Protein AF-A0A4Y2IK22-F1 (afdb_monomer)

Mean predicted aligned error: 19.31 Å

pLDDT: mean 73.97, std 19.22, range [40.56, 98.5]

Organism: Araneus ventricosus (NCBI:txid182803)

Solvent-accessible surface area (backbone atoms only — not comparable to full-atom values): 13513 Å² total; per-residue (Å²): 135,84,82,78,78,78,77,74,85,82,67,69,94,84,70,52,60,63,56,56,41,48,54,50,46,54,51,47,52,51,43,56,54,42,52,56,49,44,54,50,37,53,52,53,45,72,76,39,59,82,88,38,73,64,26,55,50,37,49,53,50,40,50,54,46,51,53,52,40,53,51,49,50,53,52,48,60,73,68,53,75,70,78,53,89,87,69,78,88,62,82,81,78,72,76,80,60,85,78,74,62,94,74,86,74,94,69,92,72,86,75,86,71,75,94,73,96,69,93,74,79,86,84,79,79,88,72,89,70,89,70,86,72,78,83,72,70,76,84,66,80,72,67,70,77,71,79,74,91,82,67,79,81,83,77,80,72,68,87,66,78,76,74,69,77,78,76,77,77,80,77,80,72,80,73,82,78,80,79,74,80,80,80,78,78,83,75,83,79,83,80,83,130

Foldseek 3Di:
DDPPPPPDPPDDPDQDLVNLVVLQLVLQVLLVVLVVVLVVLVVQLVVDDCPDPVNVVSVVVSVVSVVVNVVSVVVSVVSPDRPDPPDPSGDDDDPPPPVPDDDDDDDDDPPPDDDDDDDDDDDDPPDDPPPPPPPDDPVPVPPDPDPPPDDDPPPPPPPCPPPPDPPPPPPPPDDPPPPDPPPPDPDDDDDDD

Structure (mmCIF, N/CA/C/O backbone):
data_AF-A0A4Y2IK22-F1
#
_entry.id   AF-A0A4Y2IK22-F1
#
loop_
_atom_site.group_PDB
_atom_site.id
_atom_site.type_symbol
_atom_site.label_atom_id
_atom_site.label_alt_id
_atom_site.label_comp_id
_atom_site.label_asym_id
_atom_site.label_entity_id
_atom_site.label_seq_id
_atom_site.pdbx_PDB_ins_code
_atom_site.Cartn_x
_atom_site.Cartn_y
_atom_site.Cartn_z
_atom_site.occupancy
_atom_site.B_iso_or_equiv
_atom_site.auth_seq_id
_atom_site.auth_comp_id
_atom_site.auth_asym_id
_atom_site.auth_atom_id
_atom_site.pdbx_PDB_model_num
ATOM 1 N N . MET A 1 1 ? 9.822 -6.364 -46.275 1.00 50.00 1 MET A N 1
ATOM 2 C CA . MET A 1 1 ? 10.678 -5.845 -45.192 1.00 50.00 1 MET A CA 1
ATOM 3 C C . MET A 1 1 ? 9.728 -5.184 -44.220 1.00 50.00 1 MET A C 1
ATOM 5 O O . MET A 1 1 ? 9.127 -4.188 -44.589 1.00 50.00 1 MET A O 1
ATOM 9 N N . GLU A 1 2 ? 9.454 -5.821 -43.086 1.00 56.78 2 GLU A N 1
ATOM 10 C CA . GLU A 1 2 ? 8.557 -5.249 -42.080 1.00 56.78 2 GLU A CA 1
ATOM 11 C C . GLU A 1 2 ? 9.357 -4.259 -41.235 1.00 56.78 2 GLU A C 1
ATOM 13 O O . GLU A 1 2 ? 10.284 -4.638 -40.518 1.00 56.78 2 GLU A O 1
ATOM 18 N N . GLU A 1 3 ? 9.040 -2.976 -41.377 1.00 58.78 3 GLU A N 1
ATOM 19 C CA . GLU A 1 3 ? 9.565 -1.920 -40.520 1.00 58.78 3 GLU A CA 1
ATOM 20 C C . GLU A 1 3 ? 8.926 -2.062 -39.136 1.00 58.78 3 GLU A C 1
ATOM 22 O O . GLU A 1 3 ? 7.808 -1.610 -38.881 1.00 58.78 3 GLU A O 1
ATOM 27 N N . GLY A 1 4 ? 9.637 -2.750 -38.241 1.00 60.09 4 GLY A N 1
ATOM 28 C CA . GLY A 1 4 ? 9.277 -2.854 -36.834 1.00 60.09 4 GLY A CA 1
ATOM 29 C C . GLY A 1 4 ? 9.244 -1.466 -36.205 1.00 60.09 4 GLY A C 1
ATOM 30 O O . GLY A 1 4 ? 10.283 -0.863 -35.936 1.00 60.09 4 GLY A O 1
ATOM 31 N N . THR A 1 5 ? 8.040 -0.951 -35.976 1.00 57.81 5 THR A N 1
ATOM 32 C CA . THR A 1 5 ? 7.804 0.328 -35.309 1.00 57.81 5 THR A CA 1
ATOM 33 C C . THR A 1 5 ? 8.266 0.201 -33.860 1.00 57.81 5 THR A C 1
ATOM 35 O O . THR A 1 5 ? 7.587 -0.381 -33.013 1.00 57.81 5 THR A O 1
ATOM 38 N N . VAL A 1 6 ? 9.454 0.728 -33.564 1.00 58.38 6 VAL A N 1
ATOM 39 C CA . VAL A 1 6 ? 9.959 0.839 -32.194 1.00 58.38 6 VAL A CA 1
ATOM 40 C C . VAL A 1 6 ? 9.060 1.838 -31.468 1.00 58.38 6 VAL A C 1
ATOM 42 O O . VAL A 1 6 ? 9.186 3.048 -31.649 1.00 58.38 6 VAL A O 1
ATOM 45 N N . LYS A 1 7 ? 8.110 1.335 -30.669 1.00 65.06 7 LYS A N 1
ATOM 46 C CA . LYS A 1 7 ? 7.327 2.158 -29.739 1.00 65.06 7 LYS A CA 1
ATOM 47 C C . LYS A 1 7 ? 8.303 2.846 -28.785 1.00 65.06 7 LYS A C 1
ATOM 49 O O . LYS A 1 7 ? 8.830 2.221 -27.868 1.00 65.06 7 LYS A O 1
ATOM 54 N N . GLY A 1 8 ? 8.558 4.130 -29.031 1.00 54.56 8 GLY A N 1
ATOM 55 C CA . GLY A 1 8 ? 9.298 4.988 -28.116 1.00 54.56 8 GLY A CA 1
ATOM 56 C C . GLY A 1 8 ? 8.628 4.957 -26.746 1.00 54.56 8 GLY A C 1
ATOM 57 O O . GLY A 1 8 ? 7.410 5.082 -26.641 1.00 54.56 8 GLY A O 1
ATOM 58 N N . THR A 1 9 ? 9.417 4.763 -25.697 1.00 58.50 9 THR A N 1
ATOM 59 C CA . THR A 1 9 ? 8.960 4.440 -24.338 1.00 58.50 9 THR A CA 1
ATOM 60 C C . THR A 1 9 ? 8.245 5.587 -23.608 1.00 58.50 9 THR A C 1
ATOM 62 O O . THR A 1 9 ? 7.976 5.474 -22.421 1.00 58.50 9 THR A O 1
ATOM 65 N N . GLY A 1 10 ? 7.907 6.692 -24.283 1.00 60.25 10 GLY A N 1
ATOM 66 C CA . GLY A 1 10 ? 7.131 7.803 -23.715 1.00 60.25 10 GLY A CA 1
ATOM 67 C C . GLY A 1 10 ? 7.827 8.591 -22.597 1.00 60.25 10 GLY A C 1
ATOM 68 O O . GLY A 1 10 ? 7.237 9.530 -22.068 1.00 60.25 10 GLY A O 1
ATOM 69 N N . TYR A 1 11 ? 9.066 8.249 -22.234 1.00 60.94 11 TYR A N 1
ATOM 70 C CA . TYR A 1 11 ? 9.786 8.931 -21.164 1.00 60.94 11 TYR A CA 1
ATOM 71 C C . TYR A 1 11 ? 10.472 10.207 -21.668 1.00 60.94 11 TYR A C 1
ATOM 73 O O . TYR A 1 11 ? 11.033 10.214 -22.769 1.00 60.94 11 TYR A O 1
ATOM 81 N N . PRO A 1 12 ? 10.462 11.289 -20.867 1.00 63.66 12 PRO A N 1
ATOM 82 C CA . PRO A 1 12 ? 11.182 12.504 -21.203 1.00 63.66 12 PRO A CA 1
ATOM 83 C C . PRO A 1 12 ? 12.688 12.208 -21.311 1.00 63.66 12 PRO A C 1
ATOM 85 O O . PRO A 1 12 ? 13.230 11.451 -20.497 1.00 63.66 12 PRO A O 1
ATOM 88 N N . PRO A 1 13 ? 13.386 12.797 -22.293 1.00 60.94 13 PRO A N 1
ATOM 89 C CA . PRO A 1 13 ? 14.821 12.609 -22.449 1.00 60.94 13 PRO A CA 1
ATOM 90 C C . PRO A 1 13 ? 15.550 13.131 -21.201 1.00 60.94 13 PRO A C 1
ATOM 92 O O . PRO A 1 13 ? 15.486 14.319 -20.897 1.00 60.94 13 PRO A O 1
ATOM 95 N N . GLY A 1 14 ? 16.228 12.238 -20.471 1.00 70.56 14 GLY A N 1
ATOM 96 C CA . GLY A 1 14 ? 17.126 12.603 -19.367 1.00 70.56 14 GLY A CA 1
ATOM 97 C C . GLY A 1 14 ? 16.920 11.869 -18.040 1.00 70.56 14 GLY A C 1
ATOM 98 O O . GLY A 1 14 ? 17.804 11.944 -17.193 1.00 70.56 14 GLY A O 1
ATOM 99 N N . ILE A 1 15 ? 15.818 11.138 -17.844 1.00 78.56 15 ILE A N 1
ATOM 100 C CA . ILE A 1 15 ? 15.633 10.321 -16.631 1.00 78.56 15 ILE A CA 1
ATOM 101 C C . ILE A 1 15 ? 16.189 8.923 -16.896 1.00 78.56 15 ILE A C 1
ATOM 103 O O . ILE A 1 15 ? 15.771 8.260 -17.849 1.00 78.56 15 ILE A O 1
ATOM 107 N N . SER A 1 16 ? 17.135 8.462 -16.073 1.00 89.25 16 SER A N 1
ATOM 108 C CA . SER A 1 16 ? 17.668 7.113 -16.241 1.00 89.25 16 SER A CA 1
ATOM 109 C C . SER A 1 16 ? 16.612 6.074 -15.850 1.00 89.25 16 SER A C 1
ATOM 111 O O . SER A 1 16 ? 15.809 6.272 -14.936 1.00 89.25 16 SER A O 1
ATOM 113 N N . THR A 1 17 ? 16.616 4.922 -16.518 1.00 90.00 17 THR A N 1
ATOM 114 C CA . THR A 1 17 ? 15.747 3.789 -16.149 1.00 90.00 17 THR A CA 1
ATOM 115 C C . THR A 1 17 ? 15.970 3.341 -14.701 1.00 90.00 17 THR A C 1
ATOM 117 O O . THR A 1 17 ? 15.051 2.836 -14.054 1.00 90.00 17 THR A O 1
ATOM 120 N N . LEU A 1 18 ? 17.176 3.571 -14.174 1.00 92.19 18 LEU A N 1
ATOM 121 C CA . LEU A 1 18 ? 17.533 3.312 -12.788 1.00 92.19 18 LEU A CA 1
ATOM 122 C C . LEU A 1 18 ? 16.830 4.275 -11.821 1.00 92.19 18 LEU A C 1
ATOM 124 O O . LEU A 1 18 ? 16.352 3.828 -10.781 1.00 92.19 18 LEU A O 1
ATOM 128 N N . ASP A 1 19 ? 16.709 5.556 -12.172 1.00 93.81 19 ASP A N 1
ATOM 129 C CA . ASP A 1 19 ? 15.995 6.545 -11.352 1.00 93.81 19 ASP A CA 1
ATOM 130 C C . ASP A 1 19 ? 14.510 6.205 -11.254 1.00 93.81 19 ASP A C 1
ATOM 132 O O . ASP A 1 19 ? 13.938 6.230 -10.167 1.00 93.81 19 ASP A O 1
ATOM 136 N N . ILE A 1 20 ? 13.896 5.792 -12.368 1.00 92.44 20 ILE A N 1
ATOM 137 C CA . ILE A 1 20 ? 12.504 5.321 -12.375 1.00 92.44 20 ILE A CA 1
ATOM 138 C C . ILE A 1 20 ? 12.356 4.108 -11.449 1.00 92.44 20 ILE A C 1
ATOM 140 O O . ILE A 1 20 ? 11.469 4.088 -10.598 1.00 92.44 20 ILE A O 1
ATOM 144 N N . CYS A 1 21 ? 13.248 3.117 -11.558 1.00 94.88 21 CYS A N 1
ATOM 145 C CA . CYS A 1 21 ? 13.237 1.956 -10.665 1.00 94.88 21 CYS A CA 1
ATOM 146 C C . CYS A 1 21 ? 13.387 2.355 -9.187 1.00 94.88 21 CYS A C 1
ATOM 148 O O . CYS A 1 21 ? 12.676 1.821 -8.333 1.00 94.88 21 CYS A O 1
ATOM 150 N N . ASN A 1 22 ? 14.274 3.298 -8.869 1.00 95.56 22 ASN A N 1
ATOM 151 C CA . ASN A 1 22 ? 14.456 3.779 -7.501 1.00 95.56 22 ASN A CA 1
ATOM 152 C C . ASN A 1 22 ? 13.202 4.496 -6.980 1.00 95.56 22 ASN A C 1
ATOM 154 O O . ASN A 1 22 ? 12.767 4.192 -5.874 1.00 95.56 22 ASN A O 1
ATOM 158 N N . ASN A 1 23 ? 12.564 5.345 -7.788 1.00 95.88 23 ASN A N 1
ATOM 159 C CA . ASN A 1 23 ? 11.326 6.035 -7.410 1.00 95.88 23 ASN A CA 1
ATOM 160 C C . ASN A 1 23 ? 10.175 5.053 -7.138 1.00 95.88 23 ASN A C 1
ATOM 162 O O . ASN A 1 23 ? 9.437 5.204 -6.159 1.00 95.88 23 ASN A O 1
ATOM 166 N N . ILE A 1 24 ? 10.043 4.015 -7.973 1.00 96.00 24 ILE A N 1
ATOM 167 C CA . ILE A 1 24 ? 9.083 2.924 -7.753 1.00 96.00 24 ILE A CA 1
ATOM 168 C C . ILE A 1 24 ? 9.412 2.210 -6.433 1.00 96.00 24 ILE A C 1
ATOM 170 O O . ILE A 1 24 ? 8.517 2.021 -5.613 1.00 96.00 24 ILE A O 1
ATOM 174 N N . ARG A 1 25 ? 10.691 1.887 -6.172 1.00 96.38 25 ARG A N 1
ATOM 175 C CA . ARG A 1 25 ? 11.123 1.241 -4.915 1.00 96.38 25 ARG A CA 1
ATOM 176 C C . ARG A 1 25 ? 10.756 2.077 -3.691 1.00 96.38 25 ARG A C 1
ATOM 178 O O . ARG A 1 25 ? 10.198 1.545 -2.739 1.00 96.38 25 ARG A O 1
ATOM 185 N N . GLU A 1 26 ? 11.077 3.364 -3.706 1.00 97.38 26 GLU A N 1
ATOM 186 C CA . GLU A 1 26 ? 10.801 4.268 -2.586 1.00 97.38 26 GLU A CA 1
ATOM 187 C C . GLU A 1 26 ? 9.297 4.379 -2.327 1.00 97.38 26 GLU A C 1
ATOM 189 O O . GLU A 1 26 ? 8.848 4.296 -1.183 1.00 97.38 26 GLU A O 1
ATOM 194 N N . THR A 1 27 ? 8.500 4.478 -3.391 1.00 97.19 27 THR A N 1
ATOM 195 C CA . THR A 1 27 ? 7.037 4.522 -3.278 1.00 97.19 27 THR A CA 1
ATOM 196 C C . THR A 1 27 ? 6.473 3.203 -2.734 1.00 97.19 27 THR A C 1
ATOM 198 O O . THR A 1 27 ? 5.610 3.225 -1.853 1.00 97.19 27 THR A O 1
ATOM 201 N N . ASP A 1 28 ? 6.993 2.054 -3.177 1.00 96.81 28 ASP A N 1
ATOM 202 C CA . ASP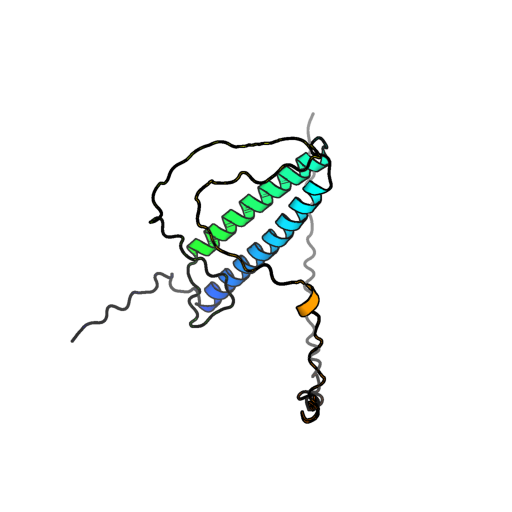 A 1 28 ? 6.635 0.734 -2.640 1.00 96.81 28 ASP A CA 1
ATOM 203 C C . ASP A 1 28 ? 6.953 0.613 -1.143 1.00 96.81 28 ASP A C 1
ATOM 205 O O . ASP A 1 28 ? 6.135 0.125 -0.358 1.00 96.81 28 ASP A O 1
ATOM 209 N N . GLU A 1 29 ? 8.142 1.050 -0.726 1.00 96.88 29 GLU A N 1
ATOM 210 C CA . GLU A 1 29 ? 8.564 1.031 0.677 1.00 96.88 29 GLU A CA 1
ATOM 211 C C . GLU A 1 29 ? 7.668 1.926 1.543 1.00 96.88 29 GLU A C 1
ATOM 213 O O . GLU A 1 29 ? 7.254 1.517 2.636 1.00 96.88 29 GLU A O 1
ATOM 218 N N . LEU A 1 30 ? 7.289 3.105 1.037 1.00 97.75 30 LEU A N 1
ATOM 219 C CA . LEU A 1 30 ? 6.331 3.993 1.697 1.00 97.75 30 LEU A CA 1
ATOM 220 C C . LEU A 1 30 ? 4.960 3.329 1.862 1.00 97.75 30 LEU A C 1
ATOM 222 O O . LEU A 1 30 ? 4.388 3.383 2.955 1.00 97.75 30 LEU A O 1
ATOM 226 N N . ILE A 1 31 ? 4.447 2.664 0.824 1.00 97.38 31 ILE A N 1
ATOM 227 C CA . ILE A 1 31 ? 3.174 1.929 0.882 1.00 97.38 31 ILE A CA 1
ATOM 228 C C . ILE A 1 31 ? 3.236 0.826 1.946 1.00 97.38 31 ILE A C 1
ATOM 230 O O . ILE A 1 31 ? 2.367 0.777 2.820 1.00 97.38 31 ILE A O 1
ATOM 234 N N . ARG A 1 32 ? 4.292 0.000 1.952 1.00 96.88 32 ARG A N 1
ATOM 235 C CA . ARG A 1 32 ? 4.478 -1.057 2.967 1.00 96.88 32 ARG A CA 1
ATOM 236 C C . ARG A 1 32 ? 4.558 -0.480 4.385 1.00 96.88 32 ARG A C 1
ATOM 238 O O . ARG A 1 32 ? 3.986 -1.036 5.327 1.00 96.88 32 ARG A O 1
ATOM 245 N N . GLY A 1 33 ? 5.236 0.656 4.551 1.00 97.56 33 GLY A N 1
ATOM 246 C CA . GLY A 1 33 ? 5.300 1.376 5.823 1.00 97.56 33 GLY A CA 1
ATOM 247 C C . GLY A 1 33 ? 3.930 1.885 6.288 1.00 97.56 33 GLY A C 1
ATOM 248 O O . GLY A 1 33 ? 3.596 1.782 7.475 1.00 97.56 33 GLY A O 1
ATOM 249 N N . LEU A 1 34 ? 3.115 2.400 5.363 1.00 98.19 34 LEU A N 1
ATOM 250 C CA . LEU A 1 34 ? 1.740 2.827 5.630 1.00 98.19 34 LEU A CA 1
ATOM 251 C C . LEU A 1 34 ? 0.843 1.644 6.004 1.00 98.19 34 LEU A C 1
ATOM 253 O O . LEU A 1 34 ? 0.102 1.762 6.978 1.00 98.19 34 LEU A O 1
ATOM 257 N N . ASP A 1 35 ? 0.963 0.497 5.334 1.00 98.00 35 ASP A N 1
ATOM 258 C CA . ASP A 1 35 ? 0.213 -0.723 5.668 1.00 98.00 35 ASP A CA 1
ATOM 259 C C . ASP A 1 35 ? 0.459 -1.168 7.113 1.00 98.00 35 ASP A C 1
ATOM 261 O O . ASP A 1 35 ? -0.483 -1.416 7.875 1.00 98.00 35 ASP A O 1
ATOM 265 N N . LEU A 1 36 ? 1.722 -1.161 7.548 1.00 98.19 36 LEU A N 1
ATOM 266 C CA . LEU A 1 36 ? 2.075 -1.478 8.931 1.00 98.19 36 LEU A CA 1
ATOM 267 C C . LEU A 1 36 ? 1.495 -0.459 9.931 1.00 98.19 36 LEU A C 1
ATOM 269 O O . LEU A 1 36 ? 1.115 -0.813 11.052 1.00 98.19 36 LEU A O 1
ATOM 273 N N . ARG A 1 37 ? 1.442 0.829 9.570 1.00 98.25 37 ARG A N 1
ATOM 274 C CA . ARG A 1 37 ? 0.838 1.877 10.415 1.00 98.25 37 ARG A CA 1
ATOM 275 C C . ARG A 1 37 ? -0.682 1.741 10.484 1.00 98.25 37 ARG A C 1
ATOM 277 O O . ARG A 1 37 ? -1.235 1.879 11.572 1.00 98.25 37 ARG A O 1
ATOM 284 N N . ILE A 1 38 ? -1.333 1.419 9.370 1.00 98.50 38 ILE A N 1
ATOM 285 C CA . ILE A 1 38 ? -2.774 1.148 9.284 1.00 98.50 38 ILE A CA 1
ATOM 286 C C . ILE A 1 38 ? -3.136 -0.053 10.159 1.00 98.50 38 ILE A C 1
ATOM 288 O O . ILE A 1 38 ? -4.063 0.041 10.963 1.00 98.50 38 ILE A O 1
ATOM 292 N N . ALA A 1 39 ? -2.379 -1.150 10.072 1.00 98.25 39 ALA A N 1
ATOM 293 C CA . ALA A 1 39 ? -2.590 -2.330 10.911 1.00 98.25 39 ALA A CA 1
ATOM 294 C C . ALA A 1 39 ? -2.488 -1.993 12.410 1.00 98.25 39 ALA A C 1
ATOM 296 O O . ALA A 1 39 ? -3.354 -2.380 13.196 1.00 98.25 39 ALA A O 1
ATOM 297 N N . ARG A 1 40 ? -1.478 -1.205 12.805 1.00 97.44 40 ARG A N 1
ATOM 298 C CA . ARG A 1 40 ? -1.329 -0.726 14.190 1.00 97.44 40 ARG A CA 1
ATOM 299 C C . ARG A 1 40 ? -2.484 0.173 14.628 1.00 97.44 40 ARG A C 1
ATOM 301 O O . ARG A 1 40 ? -3.021 -0.040 15.708 1.00 97.44 40 ARG A O 1
ATOM 308 N N . ALA A 1 41 ? -2.901 1.123 13.792 1.00 97.38 41 ALA A N 1
ATOM 309 C CA . ALA A 1 41 ? -4.020 2.011 14.099 1.00 97.38 41 ALA A CA 1
ATOM 310 C C . ALA A 1 41 ? -5.333 1.231 14.284 1.00 97.38 41 ALA A C 1
ATOM 312 O O . ALA A 1 41 ? -6.055 1.471 15.250 1.00 97.38 41 ALA A O 1
ATOM 313 N N . ARG A 1 42 ? -5.602 0.240 13.422 1.00 98.06 42 ARG A N 1
ATOM 314 C CA . ARG A 1 42 ? -6.752 -0.670 13.566 1.00 98.06 42 ARG A CA 1
ATOM 315 C C . ARG A 1 42 ? -6.692 -1.471 14.865 1.00 98.06 42 ARG A C 1
ATOM 317 O O . ARG A 1 42 ? -7.707 -1.579 15.545 1.00 98.06 42 ARG A O 1
ATOM 324 N N . LYS A 1 43 ? -5.512 -1.981 15.238 1.00 97.56 43 LYS A N 1
ATOM 325 C CA . LYS A 1 43 ? -5.318 -2.682 16.515 1.00 97.56 43 LYS A CA 1
ATOM 326 C C . LYS A 1 43 ? -5.658 -1.776 17.702 1.00 97.56 43 LYS A C 1
ATOM 328 O O . LYS A 1 43 ? -6.470 -2.160 18.534 1.00 97.56 43 LYS A O 1
ATOM 333 N N . THR A 1 44 ? -5.120 -0.556 17.734 1.00 96.12 44 THR A N 1
ATOM 334 C CA . THR A 1 44 ? -5.418 0.424 18.792 1.00 96.12 44 THR A CA 1
ATOM 335 C C . THR A 1 44 ? -6.905 0.776 18.844 1.00 96.12 44 THR A C 1
ATOM 337 O O . THR A 1 44 ? -7.469 0.875 19.927 1.00 96.12 44 THR A O 1
ATOM 340 N N . MET A 1 45 ? -7.575 0.914 17.697 1.00 97.81 45 MET A N 1
ATOM 341 C CA . MET A 1 45 ? -9.026 1.134 17.664 1.00 97.81 45 MET A CA 1
ATOM 342 C C . MET A 1 45 ? -9.826 -0.042 18.239 1.00 97.81 45 MET A C 1
ATOM 344 O O . MET A 1 45 ? -10.884 0.190 18.813 1.00 97.81 45 MET A O 1
ATOM 348 N N . GLY A 1 46 ? -9.338 -1.279 18.105 1.00 97.38 46 GLY A N 1
ATOM 349 C CA . GLY A 1 46 ? -9.972 -2.464 18.690 1.00 97.38 46 GLY A CA 1
ATOM 350 C C . GLY A 1 46 ? -9.808 -2.579 20.210 1.00 97.38 46 GLY A C 1
ATOM 351 O O . GLY A 1 46 ? -10.624 -3.224 20.862 1.00 97.38 46 GLY A O 1
ATOM 352 N N . GLU A 1 47 ? -8.780 -1.944 20.780 1.00 97.94 47 GLU A N 1
ATOM 353 C CA . GLU A 1 47 ? -8.490 -1.956 22.224 1.00 97.94 47 GLU A CA 1
ATOM 354 C C . GLU A 1 47 ? -9.242 -0.854 22.996 1.00 97.94 47 GLU A C 1
ATOM 356 O O . GLU A 1 47 ? -9.395 -0.939 24.215 1.00 97.94 47 GLU A O 1
ATOM 361 N N . VAL A 1 48 ? -9.729 0.181 22.303 1.00 97.81 48 VAL A N 1
ATOM 362 C CA . VAL A 1 48 ? -10.322 1.382 22.909 1.00 97.81 48 VAL A CA 1
ATOM 363 C C . VAL A 1 48 ? -11.854 1.391 22.748 1.00 97.81 48 VAL A C 1
ATOM 365 O O . VAL A 1 48 ? -12.360 1.036 21.683 1.00 97.81 48 VAL A O 1
ATOM 368 N N . PRO A 1 49 ? -12.635 1.835 23.758 1.00 98.06 49 PRO A N 1
ATOM 369 C CA . PRO A 1 49 ? -14.087 1.954 23.633 1.00 98.06 49 PRO A CA 1
ATOM 370 C C . PRO A 1 49 ? -14.508 2.907 22.494 1.00 98.06 49 PRO A C 1
ATOM 372 O O . PRO A 1 49 ? -14.004 4.028 22.441 1.00 98.06 49 PRO A O 1
ATOM 375 N N . PRO A 1 50 ? -15.502 2.552 21.653 1.00 97.56 50 PRO A N 1
ATOM 376 C CA . PRO A 1 50 ? -15.914 3.370 20.502 1.00 97.56 50 PRO A CA 1
ATOM 377 C C . PRO A 1 50 ? -16.349 4.808 20.822 1.00 97.56 50 PRO A C 1
ATOM 379 O O . PRO A 1 50 ? -16.268 5.688 19.971 1.00 97.56 50 PRO A O 1
ATOM 382 N N . ASN A 1 51 ? -16.807 5.055 22.051 1.00 97.81 51 ASN A N 1
ATOM 383 C CA . ASN A 1 51 ? -17.288 6.367 22.494 1.00 97.81 51 ASN A CA 1
ATOM 384 C C . ASN A 1 51 ? -16.186 7.235 23.120 1.00 97.81 51 ASN A C 1
ATOM 386 O O . ASN A 1 51 ? -16.469 8.336 23.593 1.00 97.81 51 ASN A O 1
ATOM 390 N N . SER A 1 52 ? -14.946 6.745 23.187 1.00 98.19 52 SER A N 1
ATOM 391 C CA . SER A 1 52 ? -13.849 7.490 23.797 1.00 98.19 52 SER A CA 1
ATOM 392 C C . SER A 1 52 ? -13.270 8.540 22.837 1.00 98.19 52 SER A C 1
ATOM 394 O O . SER A 1 52 ? -13.339 8.425 21.609 1.00 98.19 52 SER A O 1
ATOM 396 N N . LYS A 1 53 ? -12.649 9.580 23.403 1.00 98.00 53 LYS A N 1
ATOM 397 C CA . LYS A 1 53 ? -11.948 10.614 22.626 1.00 98.00 53 LYS A CA 1
ATOM 398 C C . LYS A 1 53 ? -10.702 10.054 21.932 1.00 98.00 53 LYS A C 1
ATOM 400 O O . LYS A 1 53 ? -10.299 10.538 20.877 1.00 98.00 53 LYS A O 1
ATOM 405 N N . GLU A 1 54 ? -10.073 9.043 22.519 1.00 97.19 54 GLU A N 1
ATOM 406 C CA . GLU A 1 54 ? -8.949 8.323 21.923 1.00 97.19 54 GLU A CA 1
ATOM 407 C C . GLU A 1 54 ? -9.397 7.544 20.684 1.00 97.19 54 GLU A C 1
ATOM 409 O O . GLU A 1 54 ? -8.697 7.582 19.673 1.00 97.19 54 GLU A O 1
ATOM 414 N N . TYR A 1 55 ? -10.579 6.917 20.717 1.00 97.88 55 TYR A N 1
ATOM 415 C CA . TYR A 1 55 ? -11.127 6.212 19.558 1.00 97.88 55 TYR A CA 1
ATOM 416 C C . TYR A 1 55 ? -11.389 7.161 18.385 1.00 97.88 55 TYR A C 1
ATOM 418 O O . TYR A 1 55 ? -10.972 6.879 17.261 1.00 97.88 55 TYR A O 1
ATOM 426 N N . SER A 1 56 ? -12.017 8.318 18.628 1.00 97.62 56 SER A N 1
ATOM 427 C CA . SER A 1 56 ? -12.274 9.297 17.561 1.00 97.62 56 SER A CA 1
ATOM 428 C C . SER A 1 56 ? -10.980 9.839 16.940 1.00 97.62 56 SER A C 1
ATOM 430 O O . SER A 1 56 ? -10.883 9.957 15.716 1.00 97.62 56 SER A O 1
ATOM 432 N N . ARG A 1 57 ? -9.945 10.076 17.759 1.00 97.00 57 ARG A N 1
ATOM 433 C CA . ARG A 1 57 ? -8.596 10.438 17.289 1.00 97.00 57 ARG A CA 1
ATOM 434 C C . ARG A 1 57 ? -7.950 9.323 16.467 1.00 97.00 57 ARG A C 1
ATOM 436 O O . ARG A 1 57 ? -7.424 9.595 15.389 1.00 97.00 57 ARG A O 1
ATOM 443 N N . ALA A 1 58 ? -7.996 8.083 16.951 1.00 96.44 58 ALA A N 1
ATOM 444 C CA . ALA A 1 58 ? -7.431 6.931 16.255 1.00 96.44 58 ALA A CA 1
ATOM 445 C C . ALA A 1 58 ? -8.127 6.692 14.906 1.00 96.44 58 ALA A C 1
ATOM 447 O O . ALA A 1 58 ? -7.447 6.457 13.907 1.00 96.44 58 ALA A O 1
ATOM 448 N N . ARG A 1 59 ? -9.456 6.848 14.853 1.00 98.00 59 ARG A N 1
ATOM 449 C CA . ARG A 1 59 ? -10.249 6.775 13.619 1.00 98.00 59 ARG A CA 1
ATOM 450 C C . ARG A 1 59 ? -9.842 7.849 12.613 1.00 98.00 59 ARG A C 1
ATOM 452 O O . ARG A 1 59 ? -9.584 7.515 11.464 1.00 98.00 59 ARG A O 1
ATOM 459 N N . SER A 1 60 ? -9.739 9.109 13.040 1.00 98.00 60 SER A N 1
ATOM 460 C CA . SER A 1 60 ? -9.293 10.197 12.158 1.00 98.00 60 SER A CA 1
ATOM 461 C C . SER A 1 60 ? -7.889 9.936 11.601 1.00 98.00 60 SER A C 1
ATOM 463 O O . SER A 1 60 ? -7.674 10.074 10.400 1.00 98.00 60 SER A O 1
ATOM 465 N N . HIS A 1 61 ? -6.957 9.479 12.442 1.00 97.50 61 HIS A N 1
ATOM 466 C CA . HIS A 1 61 ? -5.607 9.128 12.001 1.00 97.50 61 HIS A CA 1
ATOM 467 C C . HIS A 1 61 ? -5.605 7.947 11.017 1.00 97.50 61 HIS A C 1
ATOM 469 O O . HIS A 1 61 ? -4.869 7.982 10.032 1.00 97.50 61 HIS A O 1
ATOM 475 N N . LEU A 1 62 ? -6.440 6.925 11.240 1.00 98.19 62 LEU A N 1
ATOM 476 C CA . LEU A 1 62 ? -6.608 5.809 10.307 1.00 98.19 6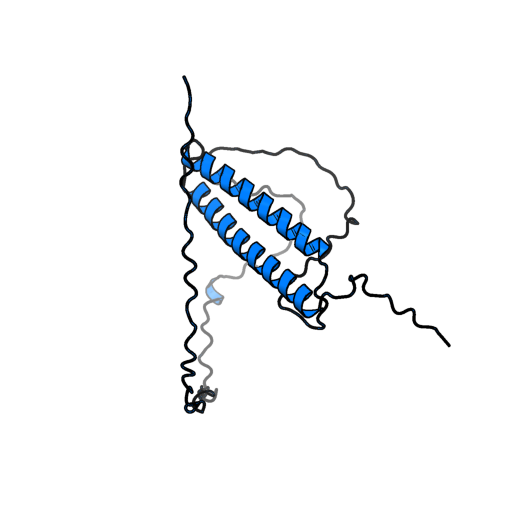2 LEU A CA 1
ATOM 477 C C . LEU A 1 62 ? -7.083 6.296 8.930 1.00 98.19 62 LEU A C 1
ATOM 479 O O . LEU A 1 62 ? -6.496 5.890 7.928 1.00 98.19 62 LEU A O 1
ATOM 483 N N . THR A 1 63 ? -8.079 7.186 8.880 1.00 98.31 63 THR A N 1
ATOM 484 C CA . THR A 1 63 ? -8.572 7.775 7.623 1.00 98.31 63 THR A CA 1
ATOM 485 C C . THR A 1 63 ? -7.449 8.488 6.870 1.00 98.31 63 THR A C 1
ATOM 487 O O . THR A 1 63 ? -7.206 8.180 5.706 1.00 98.31 63 THR A O 1
ATOM 490 N N . THR A 1 64 ? -6.677 9.348 7.544 1.00 98.50 64 THR A N 1
ATOM 491 C CA . THR A 1 64 ? -5.544 10.056 6.920 1.00 98.50 64 THR A CA 1
ATOM 492 C C . THR A 1 64 ? -4.476 9.096 6.382 1.00 98.50 64 THR A C 1
ATOM 494 O O . THR A 1 64 ? -3.924 9.310 5.300 1.00 98.50 64 THR A O 1
ATOM 497 N N . LEU A 1 65 ? -4.180 8.010 7.108 1.00 98.44 65 LEU A N 1
ATOM 498 C CA . LEU A 1 65 ? -3.243 6.984 6.639 1.00 98.44 65 LEU A CA 1
ATOM 499 C C . LEU A 1 65 ? -3.761 6.270 5.386 1.00 98.44 65 LEU A C 1
ATOM 501 O O . LEU A 1 65 ? -2.980 6.022 4.466 1.00 98.44 65 LEU A O 1
ATOM 505 N N . GLN A 1 66 ? -5.057 5.953 5.337 1.00 98.44 66 GLN A N 1
ATOM 506 C CA . GLN A 1 66 ? -5.682 5.315 4.177 1.00 98.44 66 GLN A CA 1
ATOM 507 C C . GLN A 1 66 ? -5.673 6.234 2.950 1.00 98.44 66 GLN A C 1
ATOM 509 O O . GLN A 1 66 ? -5.290 5.789 1.870 1.00 98.44 66 GLN A O 1
ATOM 514 N N . GLU A 1 67 ? -6.008 7.513 3.112 1.00 98.25 67 GLU A N 1
ATOM 515 C CA . GLU A 1 67 ? -5.939 8.509 2.034 1.00 98.25 67 GLU A CA 1
ATOM 516 C C . GLU A 1 67 ? -4.512 8.654 1.493 1.00 98.25 67 GLU A C 1
ATOM 518 O O . GLU A 1 67 ? -4.289 8.600 0.282 1.00 98.25 67 GLU A O 1
ATOM 523 N N . THR A 1 68 ? -3.527 8.750 2.392 1.00 98.25 68 THR A N 1
ATOM 524 C CA . THR A 1 68 ? -2.107 8.840 2.020 1.00 98.25 68 THR A CA 1
ATOM 525 C C . THR A 1 68 ? -1.655 7.589 1.266 1.00 98.25 68 THR A C 1
ATOM 527 O O . THR A 1 68 ? -0.945 7.685 0.262 1.00 98.25 68 THR A O 1
ATOM 530 N N . ARG A 1 69 ? -2.081 6.403 1.714 1.00 97.94 69 ARG A N 1
ATOM 531 C CA . ARG A 1 69 ? -1.792 5.133 1.036 1.00 97.94 69 ARG A CA 1
ATOM 532 C C . ARG A 1 69 ? -2.369 5.112 -0.377 1.00 97.94 69 ARG A C 1
ATOM 534 O O . ARG A 1 69 ? -1.650 4.768 -1.309 1.00 97.94 69 ARG A O 1
ATOM 541 N N . LEU A 1 70 ? -3.637 5.492 -0.543 1.00 97.06 70 LEU A N 1
ATOM 542 C CA . LEU A 1 70 ? -4.296 5.538 -1.851 1.00 97.06 70 LEU A CA 1
ATOM 543 C C . LEU A 1 70 ? -3.621 6.536 -2.796 1.00 97.06 70 LEU A C 1
ATOM 545 O O . LEU A 1 70 ? -3.448 6.238 -3.976 1.00 97.06 70 LEU A O 1
ATOM 549 N N . LEU A 1 71 ? -3.195 7.695 -2.287 1.00 97.75 71 LEU A N 1
ATOM 550 C CA . LEU A 1 71 ? -2.445 8.670 -3.075 1.00 97.75 71 LEU A CA 1
ATOM 551 C C . LEU A 1 71 ? -1.137 8.071 -3.611 1.00 97.75 71 LEU A C 1
ATOM 553 O O . LEU A 1 71 ? -0.871 8.177 -4.805 1.00 97.75 71 LEU A O 1
ATOM 557 N N . ASN A 1 72 ? -0.357 7.401 -2.759 1.00 97.19 72 ASN A N 1
ATOM 558 C CA . ASN A 1 72 ? 0.893 6.756 -3.176 1.00 97.19 72 ASN A CA 1
ATOM 559 C C . ASN A 1 72 ? 0.650 5.610 -4.163 1.00 97.19 72 ASN A C 1
ATOM 561 O O . ASN A 1 72 ? 1.377 5.493 -5.144 1.00 97.19 72 ASN A O 1
ATOM 565 N N . PHE A 1 73 ? -0.420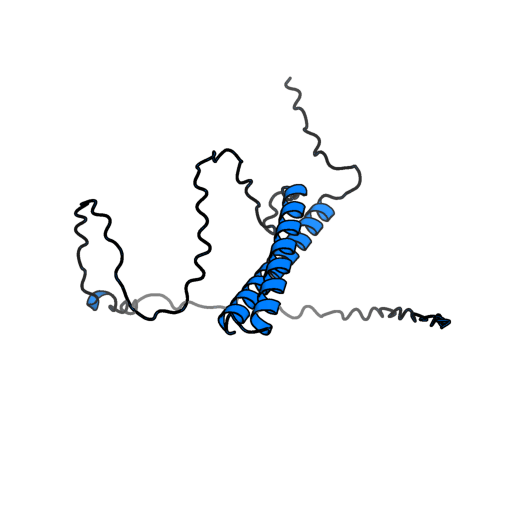 4.833 -3.982 1.00 96.38 73 PHE A N 1
ATOM 566 C CA . PHE A 1 73 ? -0.837 3.830 -4.965 1.00 96.38 73 PHE A CA 1
ATOM 567 C C . PHE A 1 73 ? -1.154 4.448 -6.333 1.00 96.38 73 PHE A C 1
ATOM 569 O O . PHE A 1 73 ? -0.734 3.917 -7.357 1.00 96.38 73 PHE A O 1
ATOM 576 N N . ARG A 1 74 ? -1.844 5.597 -6.377 1.00 95.81 74 ARG A N 1
ATOM 577 C CA . ARG A 1 74 ? -2.107 6.317 -7.638 1.00 95.81 74 ARG A CA 1
ATOM 578 C C . ARG A 1 74 ? -0.824 6.844 -8.279 1.00 95.81 74 ARG A C 1
ATOM 580 O O . ARG A 1 74 ? -0.720 6.826 -9.501 1.00 95.81 74 ARG A O 1
ATOM 587 N N . ILE A 1 75 ? 0.132 7.324 -7.481 1.00 95.56 75 ILE A N 1
ATOM 588 C CA . ILE A 1 75 ? 1.452 7.748 -7.974 1.00 95.56 75 ILE A CA 1
ATOM 589 C C . ILE A 1 75 ? 2.184 6.549 -8.586 1.00 95.56 75 ILE A C 1
ATOM 591 O O . ILE A 1 75 ? 2.644 6.640 -9.721 1.00 95.56 75 ILE A O 1
ATOM 595 N N . LEU A 1 76 ? 2.214 5.416 -7.884 1.00 95.12 76 LEU A N 1
ATOM 596 C CA . LEU A 1 76 ? 2.824 4.176 -8.360 1.00 95.12 76 LEU A CA 1
ATOM 597 C C . LEU A 1 76 ? 2.178 3.692 -9.666 1.00 95.12 76 LEU A C 1
ATOM 599 O O . LEU A 1 76 ? 2.887 3.414 -10.629 1.00 95.12 76 LEU A O 1
ATOM 603 N N . LYS A 1 77 ? 0.841 3.721 -9.751 1.00 94.12 77 LYS A N 1
ATOM 604 C CA . LYS A 1 77 ? 0.094 3.392 -10.976 1.00 94.12 77 LYS A CA 1
ATOM 605 C C . LYS A 1 77 ? 0.482 4.298 -12.152 1.00 94.12 77 LYS A C 1
ATOM 607 O O . LYS A 1 77 ? 0.666 3.816 -13.261 1.00 94.12 77 LYS A O 1
ATOM 612 N N . LYS A 1 78 ? 0.663 5.603 -11.912 1.00 93.50 78 LYS A N 1
ATOM 613 C CA . LYS A 1 78 ? 1.112 6.561 -12.940 1.00 93.50 78 LYS A CA 1
ATOM 614 C C . LYS A 1 78 ? 2.560 6.344 -13.387 1.00 93.50 78 LYS A C 1
ATOM 616 O O . LYS A 1 78 ? 2.880 6.691 -14.519 1.00 93.50 78 LYS A O 1
ATOM 621 N N . MET A 1 79 ? 3.428 5.812 -12.523 1.00 92.81 79 MET A N 1
ATOM 622 C CA . MET A 1 79 ? 4.806 5.461 -12.898 1.00 92.81 79 MET A CA 1
ATOM 623 C C . MET A 1 79 ? 4.865 4.213 -13.792 1.00 92.81 79 MET A C 1
ATOM 625 O O . MET A 1 79 ? 5.805 4.075 -14.576 1.00 92.81 79 MET A O 1
ATOM 629 N N . GLY A 1 80 ? 3.848 3.350 -13.714 1.00 91.69 80 GLY A N 1
ATOM 630 C CA . GLY A 1 80 ? 3.733 2.133 -14.509 1.00 91.69 80 GLY A CA 1
ATOM 631 C C . GLY A 1 80 ? 4.661 1.014 -14.035 1.00 91.69 80 GLY A C 1
ATOM 632 O O . GLY A 1 80 ? 5.162 1.011 -12.909 1.00 91.69 80 GLY A O 1
ATOM 633 N N . SER A 1 81 ? 4.880 0.033 -14.909 1.00 92.06 81 SER A N 1
ATOM 634 C CA . SER A 1 81 ? 5.783 -1.089 -14.647 1.00 92.06 81 SER A CA 1
ATOM 635 C C . SER A 1 81 ? 7.241 -0.636 -14.574 1.00 92.06 81 SER A C 1
ATOM 637 O O . SER A 1 81 ? 7.671 0.236 -15.330 1.00 92.06 81 SER A O 1
ATOM 639 N N . CYS A 1 82 ? 8.035 -1.293 -13.726 1.00 93.69 82 CYS A N 1
ATOM 640 C CA . CYS A 1 82 ? 9.468 -1.031 -13.653 1.00 93.69 82 CYS A CA 1
ATOM 641 C C . CYS A 1 82 ? 10.144 -1.291 -15.015 1.00 93.69 82 CYS A C 1
ATOM 643 O O . CYS A 1 82 ? 9.996 -2.385 -15.561 1.00 93.69 82 CYS A O 1
ATOM 645 N N . PRO A 1 83 ? 10.912 -0.328 -15.561 1.00 91.94 83 PRO A N 1
ATOM 646 C CA . PRO A 1 83 ? 11.514 -0.461 -16.888 1.00 91.94 83 PRO A CA 1
ATOM 647 C C . PRO A 1 83 ? 12.713 -1.420 -16.921 1.00 91.94 83 PRO A C 1
ATOM 649 O O . PRO A 1 83 ? 13.221 -1.720 -17.999 1.00 91.94 83 PRO A O 1
ATOM 652 N N . LEU A 1 84 ? 13.209 -1.877 -15.764 1.00 91.94 84 LEU A N 1
ATOM 653 C CA . LEU A 1 84 ? 14.334 -2.806 -15.689 1.00 91.94 84 LEU A CA 1
ATOM 654 C C . LEU A 1 84 ? 13.864 -4.249 -15.947 1.00 91.94 84 LEU A C 1
ATOM 656 O O . LEU A 1 84 ? 13.099 -4.786 -15.137 1.00 91.94 84 LEU A O 1
ATOM 660 N N . PRO A 1 85 ? 14.348 -4.912 -17.016 1.00 89.25 85 PRO A N 1
ATOM 661 C CA . PRO A 1 85 ? 13.969 -6.287 -17.322 1.00 89.25 85 PRO A CA 1
ATOM 662 C C . PRO A 1 85 ? 14.295 -7.229 -16.159 1.00 89.25 85 PRO A C 1
ATOM 664 O O . PRO A 1 85 ? 15.415 -7.236 -15.648 1.00 89.25 85 PRO A O 1
ATOM 667 N N . GLY A 1 86 ? 13.312 -8.026 -15.736 1.00 89.75 86 GLY A N 1
ATOM 668 C CA . GLY A 1 86 ? 13.477 -8.994 -14.647 1.00 89.75 86 GLY A CA 1
ATOM 669 C C . GLY A 1 86 ? 13.508 -8.392 -13.238 1.00 89.75 86 GLY A C 1
ATOM 670 O O . GLY A 1 86 ? 13.805 -9.111 -12.283 1.00 89.75 86 GLY A O 1
ATOM 671 N N . CYS A 1 87 ? 13.200 -7.102 -13.066 1.00 92.25 87 CYS A N 1
ATOM 672 C CA . CYS A 1 87 ? 13.080 -6.532 -11.729 1.00 92.25 87 CYS A CA 1
ATOM 673 C C . CYS A 1 87 ? 11.838 -7.080 -11.005 1.00 92.25 87 CYS A C 1
ATOM 675 O O . CYS A 1 87 ? 10.707 -6.784 -11.373 1.00 92.25 87 CYS A O 1
ATOM 677 N N . ASN A 1 88 ? 12.060 -7.845 -9.936 1.00 91.38 88 ASN A N 1
ATOM 678 C CA . ASN A 1 88 ? 11.027 -8.463 -9.095 1.00 91.38 88 ASN A CA 1
ATOM 679 C C . ASN A 1 88 ? 10.902 -7.804 -7.708 1.00 91.38 88 ASN A C 1
ATOM 681 O O . ASN A 1 88 ? 10.311 -8.371 -6.790 1.00 91.38 88 ASN A O 1
ATOM 685 N N . LYS A 1 89 ? 11.510 -6.627 -7.524 1.00 91.12 89 LYS A N 1
ATOM 686 C CA . LYS A 1 89 ? 11.551 -5.931 -6.227 1.00 91.12 89 LYS A CA 1
ATOM 687 C C . LYS A 1 89 ? 10.277 -5.139 -5.927 1.00 91.12 89 LYS A C 1
ATOM 689 O O . LYS A 1 89 ? 10.075 -4.746 -4.780 1.00 91.12 89 LYS A O 1
ATOM 694 N N . HIS A 1 90 ? 9.450 -4.916 -6.944 1.00 92.06 90 HIS A N 1
ATOM 695 C CA . HIS A 1 90 ? 8.323 -3.995 -6.894 1.00 92.06 90 HIS A CA 1
ATOM 696 C C . HIS A 1 90 ? 6.988 -4.705 -6.744 1.00 92.06 90 HIS A C 1
ATOM 698 O O . HIS A 1 90 ? 6.832 -5.849 -7.176 1.00 92.06 90 HIS A O 1
ATOM 704 N N . ILE A 1 91 ? 6.024 -4.022 -6.130 1.00 89.31 91 ILE A N 1
ATOM 705 C CA . ILE A 1 91 ? 4.649 -4.519 -6.085 1.00 89.31 91 ILE A CA 1
ATOM 706 C C . ILE A 1 91 ? 4.105 -4.467 -7.515 1.00 89.31 91 ILE A C 1
ATOM 708 O O . ILE A 1 91 ? 4.176 -3.435 -8.179 1.00 89.31 91 ILE A O 1
ATOM 712 N N . THR A 1 92 ? 3.588 -5.592 -8.006 1.00 86.81 92 THR A N 1
ATOM 713 C CA . THR A 1 92 ? 2.909 -5.613 -9.304 1.00 86.81 92 THR A CA 1
ATOM 714 C C . THR A 1 92 ? 1.518 -5.039 -9.092 1.00 86.81 92 THR A C 1
ATOM 716 O O . THR A 1 92 ? 0.703 -5.636 -8.393 1.00 86.81 92 THR A O 1
ATOM 719 N N . ILE A 1 93 ? 1.278 -3.843 -9.628 1.00 84.31 93 ILE A N 1
ATOM 720 C CA . ILE A 1 93 ? -0.077 -3.316 -9.747 1.00 84.31 93 ILE A CA 1
ATOM 721 C C . ILE A 1 93 ? -0.654 -3.998 -10.975 1.00 84.31 93 ILE A C 1
ATOM 723 O O . ILE A 1 93 ? -0.353 -3.610 -12.102 1.00 84.31 93 ILE A O 1
ATOM 727 N N . GLU A 1 94 ? -1.418 -5.057 -10.750 1.00 83.12 94 GLU A N 1
ATOM 728 C CA . GLU A 1 94 ? -2.311 -5.546 -11.786 1.00 83.12 94 GLU A CA 1
ATOM 729 C C . GLU A 1 94 ? -3.315 -4.423 -12.036 1.00 83.12 94 GLU A C 1
ATOM 731 O O . GLU A 1 94 ? -3.955 -3.921 -11.106 1.00 83.12 94 GLU A O 1
ATOM 736 N N . ASP A 1 95 ? -3.373 -3.947 -13.279 1.00 73.31 95 ASP A N 1
ATOM 737 C CA . ASP A 1 95 ? -4.507 -3.153 -13.702 1.00 73.31 95 ASP A CA 1
ATOM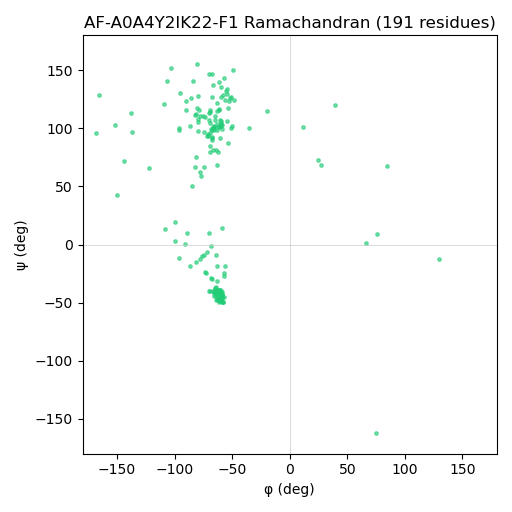 738 C C . ASP A 1 95 ? -5.707 -4.078 -13.552 1.00 73.31 95 ASP A C 1
ATOM 740 O O . ASP A 1 95 ? -5.903 -4.974 -14.371 1.00 73.31 95 ASP A O 1
ATOM 744 N N . GLU A 1 96 ? -6.466 -3.894 -12.469 1.00 65.56 96 GLU A N 1
ATOM 745 C CA . GLU A 1 96 ? -7.876 -4.260 -12.416 1.00 65.56 96 GLU A CA 1
ATOM 746 C C . GLU A 1 96 ? -8.496 -3.564 -13.623 1.00 65.56 96 GLU A C 1
ATOM 748 O O . GLU A 1 96 ? -8.841 -2.379 -13.594 1.00 65.56 96 GLU A O 1
ATOM 753 N N . SER A 1 97 ? -8.450 -4.259 -14.755 1.00 57.34 97 SER A N 1
ATOM 754 C CA . SER A 1 97 ? -8.987 -3.798 -16.010 1.00 57.34 97 SER A CA 1
ATOM 755 C C . SER A 1 97 ? -10.446 -3.502 -15.734 1.00 57.34 97 SER A C 1
ATOM 757 O O . SER A 1 97 ? -11.172 -4.377 -15.267 1.00 57.34 97 SER A O 1
ATOM 759 N N . GLU A 1 98 ? -10.862 -2.276 -16.035 1.00 55.84 98 GLU A N 1
ATOM 760 C CA . GLU A 1 98 ? -12.225 -1.746 -15.885 1.00 55.84 98 GLU A CA 1
ATOM 761 C C . GLU A 1 98 ? -13.286 -2.536 -16.695 1.00 55.84 98 GLU A C 1
ATOM 763 O O . GLU A 1 98 ? -14.404 -2.076 -16.895 1.00 55.84 98 GLU A O 1
ATOM 768 N N . THR A 1 99 ? -12.948 -3.732 -17.185 1.00 54.88 99 THR A N 1
ATOM 769 C CA . THR A 1 99 ? -13.830 -4.694 -17.841 1.00 54.88 99 THR A CA 1
ATOM 770 C C . THR A 1 99 ? -14.731 -5.475 -16.885 1.00 54.88 99 THR A C 1
ATOM 772 O O . THR A 1 99 ? -15.689 -6.080 -17.364 1.00 54.88 99 THR A O 1
ATOM 775 N N . ASP A 1 100 ? -14.541 -5.396 -15.566 1.00 48.59 100 ASP A N 1
ATOM 776 C CA . ASP A 1 100 ? -15.570 -5.833 -14.607 1.00 48.59 100 ASP A CA 1
ATOM 777 C C . ASP A 1 100 ? -16.604 -4.716 -14.403 1.00 48.59 100 ASP A C 1
ATOM 779 O O . ASP A 1 100 ? -16.704 -4.057 -13.370 1.00 48.59 100 ASP A O 1
ATOM 783 N N . THR A 1 101 ? -17.328 -4.456 -15.493 1.00 51.88 101 THR A N 1
ATOM 784 C CA . THR A 1 101 ? -18.789 -4.333 -15.516 1.00 51.88 101 THR A CA 1
ATOM 785 C C . THR A 1 101 ? -19.447 -4.260 -14.134 1.00 51.88 101 THR A C 1
ATOM 787 O O . THR A 1 101 ? -19.671 -5.258 -13.460 1.00 51.88 101 THR A O 1
ATOM 790 N N . GLU A 1 102 ? -19.803 -3.040 -13.738 1.00 54.75 102 GLU A N 1
ATOM 791 C CA . GLU A 1 102 ? -21.199 -2.671 -13.480 1.00 54.75 102 GLU A CA 1
ATOM 792 C C . GLU A 1 102 ? -22.118 -3.842 -13.059 1.00 54.75 102 GLU A C 1
ATOM 794 O O . GLU A 1 102 ? -23.010 -4.275 -13.779 1.00 54.75 102 GLU A O 1
ATOM 799 N N . SER A 1 103 ? -21.889 -4.370 -11.861 1.00 49.19 103 SER A N 1
ATOM 800 C CA . SER A 1 103 ? -22.828 -5.216 -11.124 1.00 49.19 103 SER A CA 1
ATOM 801 C C . SER A 1 103 ? -22.638 -4.854 -9.652 1.00 49.19 103 SER A C 1
ATOM 803 O O . SER A 1 103 ? -21.934 -5.521 -8.908 1.00 49.19 103 SER A O 1
ATOM 805 N N . GLY A 1 104 ? -23.080 -3.684 -9.203 1.00 58.44 104 GLY A N 1
ATOM 806 C CA . GLY A 1 104 ? -24.500 -3.377 -9.150 1.00 58.44 104 GLY A CA 1
ATOM 807 C C . GLY A 1 104 ? -25.079 -3.934 -7.854 1.00 58.44 104 GLY A C 1
ATOM 808 O O . GLY A 1 104 ? -25.838 -4.890 -7.898 1.00 58.44 104 GLY A O 1
ATOM 809 N N . THR A 1 105 ? -24.694 -3.373 -6.703 1.00 50.38 105 THR A N 1
ATOM 810 C CA . THR A 1 105 ? -25.608 -3.123 -5.570 1.00 50.38 105 THR A CA 1
ATOM 811 C C . THR A 1 105 ? -24.934 -2.217 -4.544 1.00 50.38 105 THR A C 1
ATOM 813 O O . THR A 1 105 ? -24.152 -2.630 -3.691 1.00 50.38 105 THR A O 1
ATOM 816 N N . ASP A 1 106 ? -25.251 -0.941 -4.701 1.00 50.97 106 ASP A N 1
ATOM 817 C CA . ASP A 1 106 ? -25.421 0.018 -3.625 1.00 50.97 106 ASP A CA 1
ATOM 818 C C . ASP A 1 106 ? -26.383 -0.558 -2.573 1.00 50.97 106 ASP A C 1
ATOM 820 O O . ASP A 1 106 ? -27.586 -0.595 -2.787 1.00 50.97 106 ASP A O 1
ATOM 824 N N . GLU A 1 107 ? -25.845 -1.077 -1.473 1.00 51.91 107 GLU A N 1
ATOM 825 C CA . GLU A 1 107 ? -26.576 -1.200 -0.214 1.00 51.91 107 GLU A CA 1
ATOM 826 C C . GLU A 1 107 ? -25.616 -0.760 0.892 1.00 51.91 107 GLU A C 1
ATOM 828 O O . GLU A 1 107 ? -24.756 -1.509 1.375 1.00 51.91 107 GLU A O 1
ATOM 833 N N . ASP A 1 108 ? -25.761 0.507 1.264 1.00 49.56 108 ASP A N 1
ATOM 834 C CA . ASP A 1 108 ? -25.349 1.079 2.535 1.00 49.56 108 ASP A CA 1
ATOM 835 C C . ASP A 1 108 ? -25.539 0.084 3.693 1.00 49.56 108 ASP A C 1
ATOM 837 O O . ASP A 1 108 ? -26.615 -0.057 4.277 1.00 49.56 108 ASP A O 1
ATOM 841 N N . ARG A 1 109 ? -24.456 -0.573 4.114 1.00 44.25 109 ARG A N 1
ATOM 842 C CA . ARG A 1 109 ? -24.426 -1.273 5.402 1.00 44.25 109 ARG A CA 1
ATOM 843 C C . ARG A 1 109 ? -23.302 -0.758 6.279 1.00 44.25 109 ARG A C 1
ATOM 845 O O . ARG A 1 109 ? -22.386 -1.473 6.683 1.00 44.25 109 ARG A O 1
ATOM 852 N N . LEU A 1 110 ? -23.453 0.505 6.673 1.00 46.75 110 LEU A N 1
ATOM 853 C CA . LEU A 1 110 ? -22.933 1.025 7.937 1.00 46.75 110 LEU A CA 1
ATOM 854 C C . LEU A 1 110 ? -23.614 0.298 9.115 1.00 46.75 110 LEU A C 1
ATOM 856 O O . LEU A 1 110 ? -24.381 0.884 9.873 1.00 46.75 110 LEU A O 1
ATOM 860 N N . SER A 1 111 ? -23.326 -0.992 9.300 1.00 43.72 111 SER A N 1
ATOM 861 C CA . SER A 1 111 ? -23.759 -1.738 10.484 1.00 43.72 111 SER A CA 1
ATOM 862 C C . SER A 1 111 ? -22.801 -1.441 11.638 1.00 43.72 111 SER A C 1
ATOM 864 O O . SER A 1 111 ? -21.943 -2.245 12.000 1.00 43.72 111 SER A O 1
ATOM 866 N N . MET A 1 112 ? -22.932 -0.247 12.220 1.00 48.91 112 MET A N 1
ATOM 867 C CA . MET A 1 112 ? -22.506 -0.000 13.596 1.00 48.91 112 MET A CA 1
ATOM 868 C C . MET A 1 112 ? -23.455 -0.756 14.533 1.00 48.91 112 MET A C 1
ATOM 870 O O . MET A 1 112 ? -24.355 -0.154 15.112 1.00 48.91 112 MET A O 1
ATOM 874 N N . GLU A 1 113 ? -23.266 -2.065 14.703 1.00 44.31 113 GLU A N 1
ATOM 875 C CA . GLU A 1 113 ? -24.001 -2.809 15.724 1.00 44.31 113 GLU A CA 1
ATOM 876 C C . GLU A 1 113 ? -23.082 -3.227 16.871 1.00 44.31 113 GLU A C 1
ATOM 878 O O . GLU A 1 113 ? -22.041 -3.865 16.715 1.00 44.31 113 GLU A O 1
ATOM 883 N N . ARG A 1 114 ? -23.484 -2.744 18.046 1.00 46.44 114 ARG A N 1
ATOM 884 C CA . ARG A 1 114 ? -22.939 -3.017 19.369 1.00 46.44 114 ARG A CA 1
ATOM 885 C C . ARG A 1 114 ? -22.783 -4.520 19.609 1.00 46.44 114 ARG A C 1
ATOM 887 O O . ARG A 1 114 ? -23.600 -5.319 19.174 1.00 46.44 114 ARG A O 1
ATOM 894 N N . LYS A 1 115 ? -21.785 -4.851 20.436 1.00 45.78 115 LYS A N 1
ATOM 895 C CA . LYS A 1 115 ? -21.701 -6.060 21.272 1.00 45.78 115 LYS A CA 1
ATOM 896 C C . LYS A 1 115 ? -23.065 -6.730 21.500 1.00 45.78 115 LYS A C 1
ATOM 898 O O . LYS A 1 115 ? -23.888 -6.198 22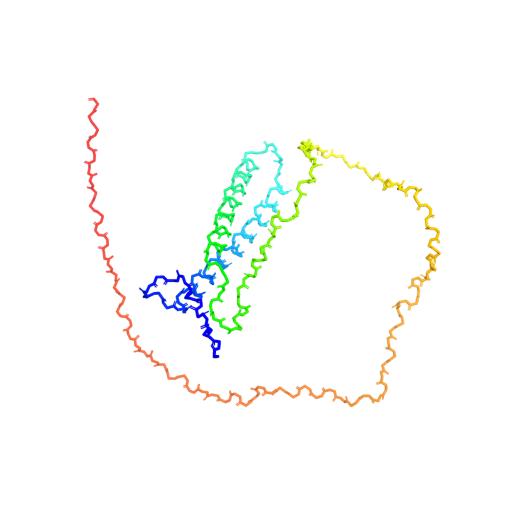.241 1.00 45.78 115 LYS A O 1
ATOM 903 N N . SER A 1 116 ? -23.214 -7.943 20.984 1.00 40.56 116 SER A N 1
ATOM 904 C CA . SER A 1 116 ? -24.032 -8.967 21.620 1.00 40.56 116 SER A CA 1
ATOM 905 C C . SER A 1 116 ? -23.295 -10.297 21.538 1.00 40.56 116 SER A C 1
ATOM 907 O O . SER A 1 116 ? -23.027 -10.844 20.472 1.00 40.56 116 SER A O 1
ATOM 909 N N . GLU A 1 117 ? -22.897 -10.761 22.709 1.00 57.47 117 GLU A N 1
ATOM 910 C CA . GLU A 1 117 ? -22.410 -12.096 22.977 1.00 57.47 117 GLU A CA 1
ATOM 911 C C . GLU A 1 117 ? -23.585 -13.069 22.821 1.00 57.47 117 GLU A C 1
ATOM 913 O O . GLU A 1 117 ? -24.422 -13.193 23.712 1.00 57.47 117 GLU A O 1
ATOM 918 N N . ARG A 1 118 ? -23.681 -13.749 21.675 1.00 44.75 118 ARG A N 1
ATOM 919 C CA . ARG A 1 118 ? -24.332 -15.062 21.590 1.00 44.75 118 ARG A CA 1
ATOM 920 C C . ARG A 1 118 ? -23.997 -15.752 20.279 1.00 44.75 118 ARG A C 1
ATOM 922 O O . ARG A 1 118 ? -24.176 -15.195 19.202 1.00 44.75 118 ARG A O 1
ATOM 929 N N . ALA A 1 119 ? -23.540 -16.992 20.401 1.00 57.19 119 ALA A N 1
ATOM 930 C CA . ALA A 1 119 ? -23.474 -17.942 19.308 1.00 57.19 119 ALA A CA 1
ATOM 931 C C . ALA A 1 119 ? -24.838 -18.026 18.607 1.00 57.19 119 ALA A C 1
ATOM 933 O O . ALA A 1 119 ? -25.852 -18.267 19.262 1.00 57.19 119 ALA A O 1
ATOM 934 N N . SER A 1 120 ? -24.856 -17.853 17.287 1.00 46.50 120 SER A N 1
ATOM 935 C CA . SER A 1 120 ? -25.963 -18.317 16.460 1.00 46.50 120 SER A CA 1
ATOM 936 C C . SER A 1 120 ? -25.465 -18.639 15.053 1.00 46.50 120 SER A C 1
ATOM 938 O O . SER A 1 120 ? -25.129 -17.757 14.272 1.00 46.50 120 SER A O 1
ATOM 940 N N . THR A 1 121 ? -25.335 -19.945 14.836 1.00 53.00 121 THR A N 1
ATOM 941 C CA . THR A 1 121 ? -25.743 -20.732 13.662 1.00 53.00 121 THR A CA 1
ATOM 942 C C . THR A 1 121 ? -25.547 -20.136 12.256 1.00 53.00 121 THR A C 1
ATOM 944 O O . THR A 1 121 ? -26.196 -19.147 11.922 1.00 53.00 121 THR A O 1
ATOM 947 N N . PRO A 1 122 ? -24.755 -20.780 11.371 1.00 55.28 122 PRO A N 1
ATOM 948 C CA . PRO A 1 122 ? -24.760 -20.441 9.953 1.00 55.28 122 PRO A CA 1
ATOM 949 C C . PRO A 1 122 ? -26.110 -20.791 9.308 1.00 55.28 122 PRO A C 1
ATOM 951 O O . PRO A 1 122 ? -26.687 -21.850 9.556 1.00 55.28 122 PRO A O 1
ATOM 954 N N . LEU A 1 123 ? -26.594 -19.869 8.475 1.00 49.78 123 LEU A N 1
ATOM 955 C CA . LEU A 1 123 ? -27.791 -20.001 7.654 1.00 49.78 123 LEU A CA 1
ATOM 956 C C . LEU A 1 123 ? -27.525 -21.041 6.553 1.00 49.78 123 LEU A C 1
ATOM 958 O O . LEU A 1 123 ? -26.649 -20.850 5.714 1.00 49.78 123 LEU A O 1
ATOM 962 N N . ALA A 1 124 ? -28.260 -22.151 6.586 1.00 45.12 124 ALA A N 1
ATOM 963 C CA . ALA A 1 124 ? -28.168 -23.215 5.597 1.00 45.12 124 ALA A CA 1
ATOM 964 C C . ALA A 1 124 ? -28.817 -22.775 4.274 1.00 45.12 124 ALA A C 1
ATOM 966 O O . ALA A 1 124 ? -30.041 -22.666 4.178 1.00 45.12 124 ALA A O 1
ATOM 967 N N . THR A 1 125 ? -28.005 -22.547 3.242 1.00 47.75 125 THR A N 1
ATOM 968 C CA . THR A 1 125 ? -28.457 -22.561 1.848 1.00 47.75 125 THR A CA 1
ATOM 969 C C . THR A 1 125 ? -28.788 -24.002 1.472 1.00 47.75 125 THR A C 1
ATOM 971 O O . THR A 1 125 ? -27.940 -24.888 1.467 1.00 47.75 125 THR A O 1
ATOM 974 N N . ASN A 1 126 ? -30.073 -24.242 1.234 1.00 51.94 126 ASN A N 1
ATOM 975 C CA . ASN A 1 126 ? -30.691 -25.555 1.089 1.00 51.94 126 ASN A CA 1
ATOM 976 C C . ASN A 1 126 ? -30.562 -26.083 -0.354 1.00 51.94 126 ASN A C 1
ATOM 978 O O . ASN A 1 126 ? -31.555 -26.474 -0.967 1.00 51.94 126 ASN A O 1
ATOM 982 N N . GLU A 1 127 ? -29.352 -26.062 -0.916 1.00 56.06 127 GLU A N 1
ATOM 983 C CA . GLU A 1 127 ? -29.068 -26.737 -2.182 1.00 56.06 127 GLU A CA 1
ATOM 984 C C . GLU A 1 127 ? -28.462 -28.105 -1.867 1.00 56.06 127 GLU A C 1
ATOM 986 O O . GLU A 1 127 ? -27.306 -28.235 -1.466 1.00 56.06 127 GLU A O 1
ATOM 991 N N . LYS A 1 128 ? -29.315 -29.128 -1.960 1.00 53.66 128 LYS A N 1
ATOM 992 C CA . LYS A 1 128 ? -29.001 -30.530 -1.685 1.00 53.66 128 LYS A CA 1
ATOM 993 C C . LYS A 1 128 ? -28.003 -31.066 -2.712 1.00 53.66 128 LYS A C 1
ATOM 995 O O . LYS A 1 128 ? -28.388 -31.732 -3.667 1.00 53.66 128 LYS A O 1
ATOM 1000 N N . MET A 1 129 ? -26.722 -30.796 -2.512 1.00 61.69 129 MET A N 1
ATOM 1001 C CA . MET A 1 129 ? -25.677 -31.683 -3.003 1.00 61.69 129 MET A CA 1
ATOM 1002 C C . MET A 1 129 ? -25.297 -32.588 -1.836 1.00 61.69 129 MET A C 1
ATOM 1004 O O . MET A 1 129 ? -24.570 -32.172 -0.935 1.00 61.69 129 MET A O 1
ATOM 1008 N N . ASP A 1 130 ? -25.851 -33.803 -1.828 1.00 49.19 130 ASP A N 1
ATOM 1009 C CA . ASP A 1 130 ? -25.436 -34.888 -0.936 1.00 49.19 130 ASP A CA 1
ATOM 1010 C C . ASP A 1 130 ? -23.991 -35.265 -1.284 1.00 49.19 130 ASP A C 1
ATOM 1012 O O . ASP A 1 130 ? -23.709 -36.173 -2.064 1.00 49.19 130 ASP A O 1
ATOM 1016 N N . VAL A 1 131 ? -23.048 -34.490 -0.756 1.00 63.28 131 VAL A N 1
ATOM 1017 C CA . VAL A 1 131 ? -21.640 -34.852 -0.754 1.00 63.28 131 VAL A CA 1
ATOM 1018 C C . VAL A 1 131 ? -21.432 -35.694 0.494 1.00 63.28 131 VAL A C 1
ATOM 1020 O O . VAL A 1 131 ? -21.359 -35.168 1.606 1.00 63.28 131 VAL A O 1
ATOM 1023 N N . ASP A 1 132 ? -21.363 -37.011 0.301 1.00 63.59 132 ASP A N 1
ATOM 1024 C CA . ASP A 1 132 ? -20.979 -37.986 1.322 1.00 63.59 132 ASP A CA 1
ATOM 1025 C C . ASP A 1 132 ? -19.534 -37.718 1.771 1.00 63.59 132 ASP A C 1
ATOM 1027 O O . ASP A 1 132 ? -18.568 -38.357 1.341 1.00 63.59 132 ASP A O 1
ATOM 1031 N N . PHE A 1 133 ? -19.354 -36.733 2.649 1.00 67.38 133 PHE A N 1
ATOM 1032 C CA . PHE A 1 133 ? -18.086 -36.532 3.326 1.00 67.38 133 PHE A CA 1
ATOM 1033 C C . PHE A 1 133 ? -17.888 -37.691 4.293 1.00 67.38 133 PHE A C 1
ATOM 1035 O O . PHE A 1 133 ? -18.506 -37.779 5.353 1.00 67.38 133 PHE A O 1
ATOM 1042 N N . GLN A 1 134 ? -17.002 -38.600 3.903 1.00 72.38 134 GLN A N 1
ATOM 1043 C CA . GLN A 1 134 ? -16.595 -39.728 4.717 1.00 72.38 134 GLN A CA 1
ATOM 1044 C C . GLN A 1 134 ? -15.954 -39.201 6.011 1.00 72.38 134 GLN A C 1
ATOM 1046 O O . GLN A 1 134 ? -14.815 -38.731 6.020 1.00 72.38 134 GLN A O 1
ATOM 1051 N N . THR A 1 135 ? -16.698 -39.247 7.117 1.00 66.06 135 THR A N 1
ATOM 1052 C CA . THR A 1 135 ? -16.246 -38.786 8.434 1.00 66.06 135 THR A CA 1
ATOM 1053 C C . THR A 1 135 ? -15.129 -39.696 8.946 1.00 66.06 135 THR A C 1
ATOM 1055 O O . THR A 1 135 ? -15.368 -40.737 9.559 1.00 66.06 135 THR A O 1
ATOM 1058 N N . VAL A 1 136 ? -13.874 -39.336 8.670 1.00 67.94 136 VAL A N 1
ATOM 1059 C CA . VAL A 1 136 ? -12.711 -40.119 9.106 1.00 67.94 136 VAL A CA 1
ATOM 1060 C C . VAL A 1 136 ? -12.406 -39.822 10.577 1.00 67.94 136 VAL A C 1
ATOM 1062 O O . VAL A 1 136 ? -12.254 -38.673 10.981 1.00 67.94 136 VAL A O 1
ATOM 1065 N N . SER A 1 137 ? -12.292 -40.871 11.397 1.00 65.06 137 SER A N 1
ATOM 1066 C CA . SER A 1 137 ? -11.953 -40.762 12.822 1.00 65.06 137 SER A CA 1
ATOM 1067 C C . SER A 1 137 ? -10.641 -39.976 13.047 1.00 65.06 137 SER A C 1
ATOM 1069 O O . SER A 1 137 ? -9.605 -40.372 12.497 1.00 65.06 137 SER A O 1
ATOM 1071 N N . PRO A 1 138 ? -10.620 -38.954 13.934 1.00 64.50 138 PRO A N 1
ATOM 1072 C CA . PRO A 1 138 ? -9.424 -38.157 14.253 1.00 64.50 138 PRO A CA 1
ATOM 1073 C C . PRO A 1 138 ? -8.224 -38.983 14.741 1.00 64.50 138 PRO A C 1
ATOM 1075 O O . PRO A 1 138 ? -7.076 -38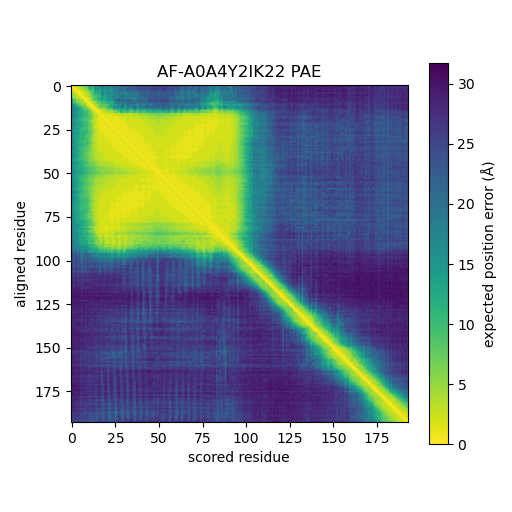.541 14.708 1.00 64.50 138 PRO A O 1
ATOM 1078 N N . ARG A 1 139 ? -8.465 -40.222 15.185 1.00 56.25 139 ARG A N 1
ATOM 1079 C CA . ARG A 1 139 ? -7.471 -41.080 15.837 1.00 56.25 139 ARG A CA 1
ATOM 1080 C C . ARG A 1 139 ? -6.387 -41.625 14.896 1.00 56.25 139 ARG A C 1
ATOM 1082 O O . ARG A 1 139 ? -5.437 -42.237 15.379 1.00 56.25 139 ARG A O 1
ATOM 1089 N N . LYS A 1 140 ? -6.489 -41.404 13.577 1.00 55.94 140 LYS A N 1
ATOM 1090 C CA . LYS A 1 140 ? -5.465 -41.821 12.595 1.00 55.94 140 LYS A CA 1
ATOM 1091 C C . LYS A 1 140 ? -4.459 -40.726 12.201 1.00 55.94 140 LYS A C 1
ATOM 1093 O O . LYS A 1 140 ? -3.425 -41.076 11.639 1.00 55.94 140 LYS A O 1
ATOM 1098 N N . ALA A 1 141 ? -4.678 -39.455 12.551 1.00 54.56 141 ALA A N 1
ATOM 1099 C CA . ALA A 1 141 ? -3.754 -38.362 12.202 1.00 54.56 141 ALA A CA 1
ATOM 1100 C C . ALA A 1 141 ? -2.490 -38.297 13.090 1.00 54.56 141 ALA A C 1
ATOM 1102 O O . ALA A 1 141 ? -1.522 -37.629 12.748 1.00 54.56 141 ALA A O 1
ATOM 1103 N N . ALA A 1 142 ? -2.467 -39.026 14.212 1.00 58.03 142 ALA A N 1
ATOM 1104 C CA . ALA A 1 142 ? -1.343 -39.062 15.151 1.00 58.03 142 ALA A CA 1
ATOM 1105 C C . ALA A 1 142 ? -0.438 -40.299 14.991 1.00 58.03 142 ALA A C 1
ATOM 1107 O O . ALA A 1 142 ? 0.301 -40.650 15.915 1.00 58.03 142 ALA A O 1
ATOM 1108 N N . ARG A 1 143 ? -0.469 -40.993 13.842 1.00 59.25 143 ARG A N 1
ATOM 1109 C CA . ARG A 1 143 ? 0.590 -41.966 13.538 1.00 59.25 143 ARG A CA 1
ATOM 1110 C C . ARG A 1 143 ? 1.874 -41.184 13.289 1.00 59.25 143 ARG A C 1
ATOM 1112 O O . ARG A 1 143 ? 2.105 -40.698 12.187 1.00 59.25 143 ARG A O 1
ATOM 1119 N N . ARG A 1 144 ? 2.701 -41.062 14.334 1.00 59.69 144 ARG A N 1
ATOM 1120 C CA . ARG A 1 144 ? 4.092 -40.627 14.192 1.00 59.69 144 ARG A CA 1
ATOM 1121 C C . ARG A 1 144 ? 4.711 -41.450 13.058 1.00 59.69 144 ARG A C 1
ATOM 1123 O O . ARG A 1 144 ? 4.636 -42.680 13.141 1.00 59.69 144 ARG A O 1
ATOM 1130 N N . PRO A 1 145 ? 5.274 -40.824 12.011 1.00 64.50 145 PRO A N 1
ATOM 1131 C CA . PRO A 1 145 ? 6.035 -41.567 11.022 1.00 64.50 145 PRO A CA 1
ATOM 1132 C C . PRO A 1 145 ? 7.087 -42.373 11.781 1.00 64.50 145 PRO A C 1
ATOM 1134 O O . PRO A 1 145 ? 7.822 -41.831 12.610 1.00 64.50 145 PRO A O 1
ATOM 1137 N N . SER A 1 146 ? 7.080 -43.692 11.583 1.00 66.69 146 SER A N 1
ATOM 1138 C CA . SER A 1 146 ? 8.088 -44.560 12.178 1.00 66.69 146 SER A CA 1
ATOM 1139 C C . SER A 1 146 ? 9.460 -44.030 11.761 1.00 66.69 146 SER A C 1
ATOM 1141 O O . SER A 1 146 ? 9.623 -43.734 10.574 1.00 66.69 146 SER A O 1
ATOM 1143 N N . PRO A 1 147 ? 10.431 -43.903 12.682 1.00 64.56 147 PRO A N 1
ATOM 1144 C CA . PRO A 1 147 ? 11.763 -43.432 12.335 1.00 64.56 147 PRO A CA 1
ATOM 1145 C C . PRO A 1 147 ? 12.300 -44.296 11.194 1.00 64.56 147 PRO A C 1
ATOM 1147 O O . PRO A 1 147 ? 12.402 -45.518 11.329 1.00 64.56 147 PRO A O 1
ATOM 1150 N N . ALA A 1 148 ? 12.547 -43.667 10.044 1.00 65.50 148 ALA A N 1
ATOM 1151 C CA . ALA A 1 148 ? 13.059 -44.330 8.857 1.00 65.50 148 ALA A CA 1
ATOM 1152 C C . ALA A 1 148 ? 14.409 -44.961 9.218 1.00 65.50 148 ALA A C 1
ATOM 1154 O O . ALA A 1 148 ? 15.393 -44.258 9.429 1.00 65.50 148 ALA A O 1
ATOM 1155 N N . LYS A 1 149 ? 14.442 -46.292 9.350 1.00 67.25 149 LYS A N 1
ATOM 1156 C CA . LYS A 1 149 ? 15.583 -47.024 9.922 1.00 67.25 149 LYS A CA 1
ATOM 1157 C C . LYS A 1 149 ? 16.854 -47.016 9.064 1.00 67.25 149 LYS A C 1
ATOM 1159 O O . LYS A 1 149 ? 17.839 -47.580 9.506 1.00 67.25 149 LYS A O 1
ATOM 1164 N N . ASN A 1 150 ? 16.871 -46.396 7.883 1.00 69.00 150 ASN A N 1
ATOM 1165 C CA . ASN A 1 150 ? 18.013 -46.471 6.962 1.00 69.00 150 ASN A CA 1
ATOM 1166 C C . ASN A 1 150 ? 18.177 -45.211 6.095 1.00 69.00 150 ASN A C 1
ATOM 1168 O O . ASN A 1 150 ? 18.403 -45.322 4.893 1.00 69.00 150 ASN A O 1
ATOM 1172 N N . LEU A 1 151 ? 18.025 -44.008 6.659 1.00 71.31 151 LEU A N 1
ATOM 1173 C CA . LEU A 1 151 ? 18.485 -42.804 5.961 1.00 71.31 151 LEU A CA 1
ATOM 1174 C C . LEU A 1 151 ? 19.893 -42.449 6.450 1.00 71.31 151 LEU A C 1
ATOM 1176 O O . LEU A 1 151 ? 20.109 -42.419 7.665 1.00 71.31 151 LEU A O 1
ATOM 1180 N N . PRO A 1 152 ? 20.856 -42.207 5.540 1.00 77.00 152 PRO A N 1
ATOM 1181 C CA . PRO A 1 152 ? 22.177 -41.747 5.933 1.00 77.00 152 PRO A CA 1
ATOM 1182 C C . PRO A 1 152 ? 22.043 -40.437 6.728 1.00 77.00 152 PRO A C 1
ATOM 1184 O O . PRO A 1 152 ? 21.164 -39.625 6.415 1.00 77.00 152 PRO A O 1
ATOM 1187 N N . PRO A 1 153 ? 22.881 -40.217 7.757 1.00 77.50 153 PRO A N 1
ATOM 1188 C CA . PRO A 1 153 ? 22.856 -38.991 8.543 1.00 77.50 153 PRO A CA 1
ATOM 1189 C C . PRO A 1 153 ? 22.935 -37.774 7.622 1.00 77.50 153 PRO A C 1
ATOM 1191 O O . PRO A 1 153 ? 23.845 -37.674 6.798 1.00 77.50 153 PRO A O 1
ATOM 1194 N N . VAL A 1 154 ? 21.983 -36.848 7.754 1.00 74.31 154 VAL A N 1
ATOM 1195 C CA . VAL A 1 154 ? 22.025 -35.576 7.029 1.00 74.31 154 VAL A CA 1
ATOM 1196 C C . VAL A 1 154 ? 23.219 -34.793 7.561 1.00 74.31 154 VAL A C 1
ATOM 1198 O O . VAL A 1 154 ? 23.182 -34.231 8.654 1.00 74.31 154 VAL A O 1
ATOM 1201 N N . THR A 1 155 ? 24.307 -34.789 6.798 1.00 71.44 155 THR A N 1
ATOM 1202 C CA . THR A 1 155 ? 25.504 -34.014 7.101 1.00 71.44 155 THR A CA 1
ATOM 1203 C C . THR A 1 155 ? 25.224 -32.546 6.798 1.00 71.44 155 THR A C 1
ATOM 1205 O O . THR A 1 155 ? 25.332 -32.075 5.667 1.00 71.44 155 THR A O 1
ATOM 1208 N N . THR A 1 156 ? 24.856 -31.783 7.825 1.00 74.00 156 THR A N 1
ATOM 1209 C CA . THR A 1 156 ? 24.749 -30.320 7.752 1.00 74.00 156 THR A CA 1
ATOM 1210 C C . THR A 1 156 ? 26.140 -29.688 7.820 1.00 74.00 156 THR A C 1
ATOM 1212 O O . THR A 1 156 ? 26.446 -28.930 8.739 1.00 74.00 156 THR A O 1
ATOM 1215 N N . ALA A 1 157 ? 27.018 -30.030 6.874 1.00 74.50 157 ALA A N 1
ATOM 1216 C CA . ALA A 1 157 ? 28.297 -29.348 6.738 1.00 74.50 157 ALA A CA 1
ATOM 1217 C C . ALA A 1 157 ? 28.016 -27.880 6.383 1.00 74.50 157 ALA A C 1
ATOM 1219 O O . ALA A 1 157 ? 27.432 -27.575 5.337 1.00 74.50 157 ALA A O 1
ATOM 1220 N N . ASN A 1 158 ? 28.380 -26.977 7.293 1.00 73.25 158 ASN A N 1
ATOM 1221 C CA . ASN A 1 158 ? 28.200 -25.544 7.133 1.00 73.25 158 ASN A CA 1
ATOM 1222 C C . ASN A 1 158 ? 29.040 -25.064 5.940 1.00 73.25 158 ASN A C 1
ATOM 1224 O O . ASN A 1 158 ? 30.258 -24.932 6.027 1.00 73.25 158 ASN A O 1
ATOM 1228 N N . ARG A 1 159 ? 28.386 -24.795 4.806 1.00 68.75 159 ARG A N 1
ATOM 1229 C CA . ARG A 1 159 ? 29.056 -24.370 3.565 1.00 68.75 159 ARG A CA 1
ATOM 1230 C C . ARG A 1 159 ? 29.758 -23.007 3.686 1.00 68.75 159 ARG A C 1
ATOM 1232 O O . ARG A 1 159 ? 30.496 -22.637 2.779 1.00 68.75 159 ARG A O 1
ATOM 1239 N N . PHE A 1 160 ? 29.549 -22.278 4.783 1.00 67.06 160 PHE A N 1
ATOM 1240 C CA . PHE A 1 160 ? 30.083 -20.934 5.008 1.00 67.06 160 PHE A CA 1
ATOM 1241 C C . PHE A 1 160 ? 31.338 -20.888 5.890 1.00 67.06 160 PHE A C 1
ATOM 1243 O O . PHE A 1 160 ? 31.855 -19.802 6.138 1.00 67.06 160 PHE A O 1
ATOM 1250 N N . GLU A 1 161 ? 31.877 -22.031 6.326 1.00 69.38 161 GLU A N 1
ATOM 1251 C CA . GLU A 1 161 ? 33.087 -22.065 7.168 1.00 69.38 161 GLU A CA 1
ATOM 1252 C C . GLU A 1 161 ? 34.339 -21.504 6.457 1.00 69.38 161 GLU A C 1
ATOM 1254 O O . GLU A 1 161 ? 35.280 -21.065 7.106 1.00 69.38 161 GLU A O 1
ATOM 1259 N N . LYS A 1 162 ? 34.324 -21.417 5.118 1.00 66.00 162 LYS A N 1
ATOM 1260 C CA . LYS A 1 162 ? 35.427 -20.865 4.311 1.00 66.00 162 LYS A CA 1
ATOM 1261 C C . LYS A 1 162 ? 35.358 -19.358 4.045 1.00 66.00 162 LYS A C 1
ATOM 1263 O O . LYS A 1 162 ? 36.142 -18.861 3.240 1.00 66.00 162 LYS A O 1
ATOM 1268 N N . LEU A 1 163 ? 34.469 -18.603 4.695 1.00 65.19 163 LEU A N 1
ATOM 1269 C CA . LEU A 1 163 ? 34.547 -17.136 4.670 1.00 65.19 163 LEU A CA 1
ATOM 1270 C C . LEU A 1 163 ? 35.639 -16.656 5.640 1.00 65.19 163 LEU A C 1
ATOM 1272 O O . LEU A 1 163 ? 35.389 -15.970 6.630 1.00 65.19 163 LEU A O 1
ATOM 1276 N N . GLU A 1 164 ? 36.878 -17.050 5.351 1.00 61.44 164 GLU A N 1
ATOM 1277 C CA . GLU A 1 164 ? 38.065 -16.513 5.997 1.00 61.44 164 GLU A CA 1
ATOM 1278 C C . GLU A 1 164 ? 38.164 -15.011 5.712 1.00 61.44 164 GLU A C 1
ATOM 1280 O O . GLU A 1 164 ? 38.315 -14.576 4.574 1.00 61.44 164 GLU A O 1
ATOM 1285 N N . ARG A 1 165 ? 38.063 -14.228 6.792 1.00 58.50 165 ARG A N 1
ATOM 1286 C CA . ARG A 1 165 ? 38.698 -12.919 7.018 1.00 58.50 165 ARG A CA 1
ATOM 1287 C C . ARG A 1 165 ? 39.063 -12.144 5.747 1.00 58.50 165 ARG A C 1
ATOM 1289 O O . ARG A 1 165 ? 40.240 -11.909 5.466 1.00 58.50 165 ARG A O 1
ATOM 1296 N N . VAL A 1 166 ? 38.056 -11.605 5.062 1.00 58.25 166 VAL A N 1
ATOM 1297 C CA . VAL A 1 166 ? 38.277 -10.372 4.302 1.00 58.25 166 VAL A CA 1
ATOM 1298 C C . VAL A 1 166 ? 38.694 -9.332 5.336 1.00 58.25 166 VAL A C 1
ATOM 1300 O O . VAL A 1 166 ? 37.893 -8.931 6.179 1.00 58.25 166 VAL A O 1
ATOM 1303 N N . LYS A 1 167 ? 39.982 -8.968 5.340 1.00 56.81 167 LYS A N 1
ATOM 1304 C CA . LYS A 1 167 ? 40.494 -7.854 6.138 1.00 56.81 167 LYS A CA 1
ATOM 1305 C C . LYS A 1 167 ? 39.660 -6.637 5.759 1.00 56.81 167 LYS A C 1
ATOM 1307 O O . LYS A 1 167 ? 39.803 -6.110 4.660 1.00 56.81 167 LYS A O 1
ATOM 1312 N N . THR A 1 168 ? 38.772 -6.220 6.651 1.00 53.00 168 THR A N 1
ATOM 1313 C CA . THR A 1 168 ? 38.102 -4.930 6.574 1.00 53.00 168 THR A CA 1
ATOM 1314 C C . THR A 1 168 ? 39.192 -3.870 6.584 1.00 53.00 168 THR A C 1
ATOM 1316 O O . THR A 1 168 ? 39.766 -3.542 7.622 1.0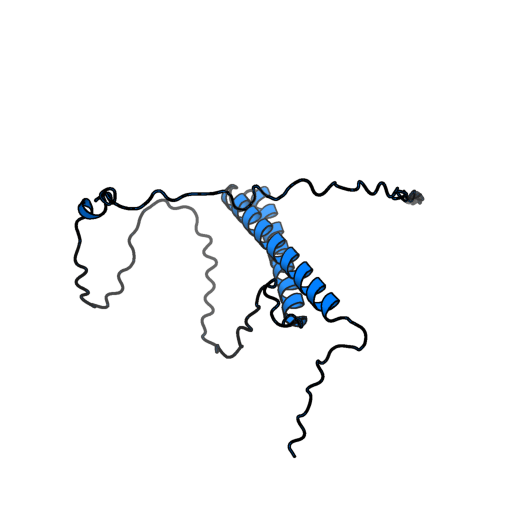0 53.00 168 THR A O 1
ATOM 1319 N N . VAL A 1 169 ? 39.527 -3.362 5.399 1.00 57.81 169 VAL A N 1
ATOM 1320 C CA . VAL A 1 169 ? 40.264 -2.113 5.268 1.00 57.81 169 VAL A CA 1
ATOM 1321 C C . VAL A 1 169 ? 39.311 -1.051 5.800 1.00 57.81 169 VAL A C 1
ATOM 1323 O O . VAL A 1 169 ? 38.359 -0.661 5.130 1.00 57.81 169 VAL A O 1
ATOM 1326 N N . PHE A 1 170 ? 39.509 -0.661 7.058 1.00 49.56 170 PHE A N 1
ATOM 1327 C CA . PHE A 1 170 ? 38.867 0.507 7.643 1.00 49.56 170 PHE A CA 1
ATOM 1328 C C . PHE A 1 170 ? 39.313 1.728 6.834 1.00 49.56 170 PHE A C 1
ATOM 1330 O O . PHE A 1 170 ? 40.344 2.335 7.123 1.00 49.56 170 PHE A O 1
ATOM 1337 N N . PHE A 1 171 ? 38.542 2.083 5.810 1.00 48.91 171 PHE A N 1
ATOM 1338 C CA . PHE A 1 171 ? 38.616 3.394 5.186 1.00 48.91 171 PHE A CA 1
ATOM 1339 C C . PHE A 1 171 ? 38.112 4.405 6.222 1.00 48.91 171 PHE A C 1
ATOM 1341 O O . PHE A 1 171 ? 36.916 4.647 6.369 1.00 48.91 171 PHE A O 1
ATOM 1348 N N . LYS A 1 172 ? 39.041 4.954 7.011 1.00 51.00 172 LYS A N 1
ATOM 1349 C CA . LYS A 1 172 ? 38.823 6.179 7.786 1.00 51.00 172 LYS A CA 1
ATOM 1350 C C . LYS A 1 172 ? 38.852 7.359 6.817 1.00 51.00 172 LYS A C 1
ATOM 1352 O O . LYS A 1 172 ? 39.767 8.175 6.860 1.00 51.00 172 LYS A O 1
ATOM 1357 N N . GLU A 1 173 ? 37.870 7.438 5.929 1.00 55.09 173 GLU A N 1
ATOM 1358 C CA . GLU A 1 173 ? 37.577 8.705 5.274 1.00 55.09 173 GLU A CA 1
ATOM 1359 C C . GLU A 1 173 ? 36.752 9.540 6.244 1.00 55.09 173 GLU A C 1
ATOM 1361 O O . GLU A 1 173 ? 35.596 9.272 6.568 1.00 55.09 173 GLU A O 1
ATOM 1366 N N . VAL A 1 174 ? 37.461 10.515 6.796 1.00 50.69 174 VAL A N 1
ATOM 1367 C CA . VAL A 1 174 ? 36.954 11.650 7.542 1.00 50.69 174 VAL A CA 1
ATOM 1368 C C . VAL A 1 174 ? 35.850 12.293 6.705 1.00 50.69 174 VAL A C 1
ATOM 1370 O O . VAL A 1 174 ? 36.136 13.012 5.756 1.00 50.69 174 VAL A O 1
ATOM 1373 N N . PHE A 1 175 ? 34.588 12.036 7.042 1.00 51.50 175 PHE A N 1
ATOM 1374 C CA . PHE A 1 175 ? 33.492 12.878 6.581 1.00 51.50 175 PHE A CA 1
ATOM 1375 C C . PHE A 1 175 ? 33.542 14.172 7.401 1.00 51.50 175 PHE A C 1
ATOM 1377 O O . PHE A 1 175 ? 33.273 14.123 8.607 1.00 51.50 175 PHE A O 1
ATOM 1384 N N . PRO A 1 176 ? 33.887 15.337 6.818 1.00 59.28 176 PRO A N 1
ATOM 1385 C CA . PRO A 1 176 ? 33.661 16.600 7.493 1.00 59.28 176 PRO A CA 1
ATOM 1386 C C . PRO A 1 176 ? 32.149 16.772 7.641 1.00 59.28 176 PRO A C 1
ATOM 1388 O O . PRO A 1 176 ? 31.418 16.999 6.678 1.00 59.28 176 PRO A O 1
ATOM 1391 N N . CYS A 1 177 ? 31.678 16.612 8.873 1.00 47.25 177 CYS A N 1
ATOM 1392 C CA . CYS A 1 177 ? 30.317 16.913 9.271 1.00 47.25 177 CYS A CA 1
ATOM 1393 C C . CYS A 1 177 ? 30.101 18.421 9.065 1.00 47.25 177 CYS A C 1
ATOM 1395 O O . CYS A 1 177 ? 30.525 19.235 9.886 1.00 47.25 177 CYS A O 1
ATOM 1397 N N . PHE A 1 178 ? 29.492 18.808 7.942 1.00 49.12 178 PHE A N 1
ATOM 1398 C CA . PHE A 1 178 ? 29.004 20.166 7.721 1.00 49.12 178 PHE A CA 1
ATOM 1399 C C . PHE A 1 178 ? 27.813 20.405 8.656 1.00 49.12 178 PHE A C 1
ATOM 1401 O O . PHE A 1 178 ? 26.652 20.246 8.283 1.00 49.12 178 PHE A O 1
ATOM 1408 N N . ILE A 1 179 ? 28.102 20.793 9.897 1.00 54.56 179 ILE A N 1
ATOM 1409 C CA . ILE A 1 179 ? 27.117 21.424 10.771 1.00 54.56 179 ILE A CA 1
ATOM 1410 C C . ILE A 1 179 ? 26.890 22.829 10.205 1.00 54.56 179 ILE A C 1
ATOM 1412 O O . ILE A 1 179 ? 27.638 23.762 10.489 1.00 54.56 179 ILE A O 1
ATOM 1416 N N . GLN A 1 180 ? 25.878 22.983 9.351 1.00 56.66 180 GLN A N 1
ATOM 1417 C CA . GLN A 1 180 ? 25.357 24.304 9.024 1.00 56.66 180 GLN A CA 1
ATOM 1418 C C . GLN A 1 180 ? 24.623 24.839 10.257 1.00 56.66 180 GLN A C 1
ATOM 1420 O O . GLN A 1 180 ? 23.535 24.381 10.604 1.00 56.66 180 GLN A O 1
ATOM 1425 N N . GLU A 1 181 ? 25.231 25.811 10.936 1.00 57.31 181 GLU A N 1
ATOM 1426 C CA . GLU A 1 181 ? 24.561 26.610 11.957 1.00 57.31 181 GLU A CA 1
ATOM 1427 C C . GLU A 1 181 ? 23.367 27.349 11.333 1.00 57.31 181 GLU A C 1
ATOM 1429 O O . GLU A 1 181 ? 23.512 28.379 10.668 1.00 57.31 181 GLU A O 1
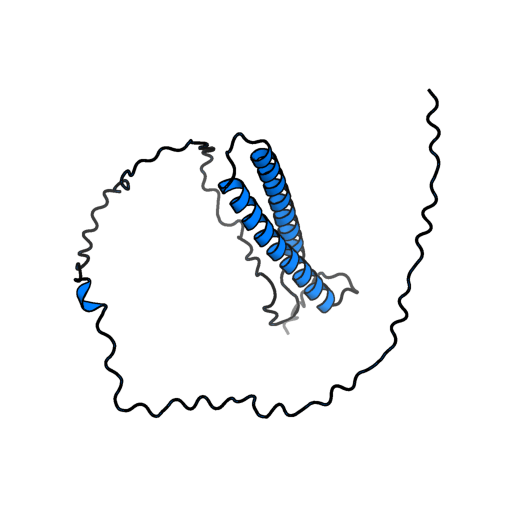ATOM 1434 N N . ILE A 1 182 ? 22.156 26.843 11.565 1.00 60.53 182 ILE A N 1
ATOM 1435 C CA . ILE A 1 182 ? 20.926 27.562 11.236 1.00 60.53 182 ILE A CA 1
ATOM 1436 C C . ILE A 1 182 ? 20.802 28.733 12.219 1.00 60.53 182 ILE A C 1
ATOM 1438 O O . ILE A 1 182 ? 20.263 28.606 13.320 1.00 60.53 182 ILE A O 1
ATOM 1442 N N . LYS A 1 183 ? 21.296 29.911 11.822 1.00 62.91 183 LYS A N 1
ATOM 1443 C CA . LYS A 1 183 ? 21.026 31.178 12.517 1.00 62.91 183 LYS A CA 1
ATOM 1444 C C . LYS A 1 183 ? 19.548 31.536 12.358 1.00 62.91 183 LYS A C 1
ATOM 1446 O O . LYS A 1 183 ? 19.152 32.237 11.428 1.00 62.91 183 LYS A O 1
ATOM 1451 N N . VAL A 1 184 ? 18.720 31.074 13.292 1.00 64.62 184 VAL A N 1
ATOM 1452 C CA . VAL A 1 184 ? 17.310 31.471 13.396 1.00 64.62 184 VAL A CA 1
ATOM 1453 C C . VAL A 1 184 ? 17.240 32.950 13.795 1.00 64.62 184 VAL A C 1
ATOM 1455 O O . VAL A 1 184 ? 17.358 33.310 14.968 1.00 64.62 184 VAL A O 1
ATOM 1458 N N . LYS A 1 185 ? 17.039 33.840 12.815 1.00 67.19 185 LYS A N 1
ATOM 1459 C CA . LYS A 1 185 ? 16.693 35.246 13.068 1.00 67.19 185 LYS A CA 1
ATOM 1460 C C . LYS A 1 185 ? 15.296 35.306 13.696 1.00 67.19 185 LYS A C 1
ATOM 1462 O O . LYS A 1 185 ? 14.289 35.222 12.999 1.00 67.19 185 LYS A O 1
ATOM 1467 N N . LYS A 1 186 ? 15.231 35.489 15.018 1.00 64.06 186 LYS A N 1
ATOM 1468 C CA . LYS A 1 186 ? 13.993 35.832 15.736 1.00 64.06 186 LYS A CA 1
ATOM 1469 C C . LYS A 1 186 ? 13.478 37.188 15.241 1.00 64.06 186 LYS A C 1
ATOM 1471 O O . LYS A 1 186 ? 13.974 38.237 15.645 1.00 64.06 186 LYS A O 1
ATOM 1476 N N . LYS A 1 187 ? 12.473 37.172 14.366 1.00 72.25 187 LYS A N 1
ATOM 1477 C CA . LYS A 1 187 ? 11.727 38.368 13.962 1.00 72.25 187 LYS A CA 1
ATOM 1478 C C . LYS A 1 187 ? 10.708 38.670 15.068 1.00 72.25 187 LYS A C 1
ATOM 1480 O O . LYS A 1 187 ? 9.758 37.917 15.253 1.00 72.25 187 LYS A O 1
ATOM 1485 N N . LYS A 1 188 ? 10.936 39.731 15.852 1.00 69.44 188 LYS A N 1
ATOM 1486 C CA . LYS A 1 188 ? 9.950 40.251 16.816 1.00 69.44 188 LYS A CA 1
ATOM 1487 C C . LYS A 1 188 ? 8.742 40.769 16.034 1.00 69.44 188 LYS A C 1
ATOM 1489 O O . LYS A 1 188 ? 8.850 41.780 15.347 1.00 69.44 188 LYS A O 1
ATOM 1494 N N . ILE A 1 189 ? 7.611 40.082 16.144 1.00 64.31 189 ILE A N 1
ATOM 1495 C CA . ILE A 1 189 ? 6.315 40.590 15.694 1.00 64.31 189 ILE A CA 1
ATOM 1496 C C . ILE A 1 189 ? 5.802 41.501 16.814 1.00 64.31 189 ILE A C 1
ATOM 1498 O O . ILE A 1 189 ? 5.550 41.033 17.922 1.00 64.31 189 ILE A O 1
ATOM 1502 N N . LYS A 1 190 ? 5.716 42.811 16.554 1.00 62.69 190 LYS A N 1
ATOM 1503 C CA . LYS A 1 190 ? 4.965 43.742 17.406 1.00 62.69 190 LYS A CA 1
ATOM 1504 C C . LYS A 1 190 ? 3.490 43.588 17.053 1.00 62.69 190 LYS A C 1
ATOM 1506 O O . LYS A 1 190 ? 3.104 43.882 15.927 1.00 62.69 190 LYS A O 1
ATOM 1511 N N . VAL A 1 191 ? 2.701 43.121 18.009 1.00 63.44 191 VAL A N 1
ATOM 1512 C CA . VAL A 1 191 ? 1.243 43.222 17.967 1.00 63.44 191 VAL A CA 1
ATOM 1513 C C . VAL A 1 191 ? 0.900 44.540 18.653 1.00 63.44 191 VAL A C 1
ATOM 1515 O O . VAL A 1 191 ? 1.230 44.714 19.825 1.00 63.44 191 VAL A O 1
ATOM 1518 N N . ASN A 1 192 ? 0.330 45.483 17.907 1.00 59.03 192 ASN A N 1
ATOM 1519 C CA . ASN A 1 192 ? -0.276 46.675 18.489 1.00 59.03 192 ASN A CA 1
ATOM 1520 C C . ASN A 1 192 ? -1.714 46.311 18.866 1.00 59.03 192 ASN A C 1
ATOM 1522 O O . ASN A 1 192 ? -2.440 45.778 18.026 1.00 59.03 192 ASN A O 1
ATOM 1526 N N . PHE A 1 193 ? -2.060 46.555 20.127 1.00 68.00 193 PHE A N 1
ATOM 1527 C CA . PHE A 1 193 ? -3.433 46.570 20.620 1.00 68.00 193 PHE A CA 1
ATOM 1528 C C . PHE A 1 193 ? -4.025 47.964 20.431 1.00 68.00 193 PHE A C 1
ATOM 1530 O O . PHE A 1 193 ? -3.237 48.936 20.519 1.00 68.00 193 PHE A O 1
#

Sequence (193 aa):
MEEGTVKGTGYPPGISTLDICNNIRETDELIRGLDLRIARARKTMGEVPPNSKEYSRARSHLTTLQETRLLNFRILKKMGSCPLPGCNKHITIEDESETDTESGTDEDRLSMERKSERASTPLATNEKMDVDFQTVSPRKAARRPSPAKNLPPVTTANRFEKLERVKTVFFKEVFPCFIQEIKVKKKKIKVNF

Secondary structure (DSSP, 8-state):
----------PPTT--HHHHHHHHHHHHHHHHHHHHHHHHHHHHHHHS-TTSHHHHHHHHHHHHHHHHHHHHHHHHHHH-S-SSTT--SS-------TTS--------------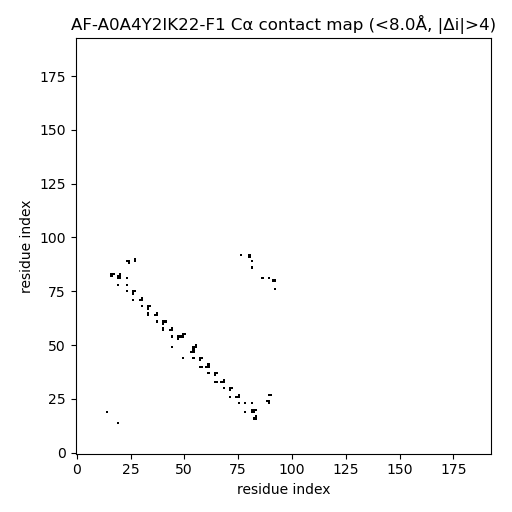-----------------------GGGTT-PPPP-TTPPP-----TTTT-------------------------------

Nearest PDB structures (foldseek):
  6jqa-assembly1_B  TM=9.395E-01  e=1.036E+00  Onion yellows phytoplasma OY-W
  6jqa-assembly1_A  TM=8.554E-01  e=1.406E+00  Onion yellows phytoplasma OY-W
  5wkq-assembly1_A  TM=9.467E-01  e=2.027E+00  Shigella flexneri
  6jqa-assembly1_D  TM=9.273E-01  e=1.794E+00  Onion yellows phytoplasma OY-W
  7rro-assembly1_B9  TM=3.337E-01  e=5.061E+00  Bos taurus

Radius of gyration: 30.49 Å; Cα contacts (8 Å, |Δi|>4): 56; chains: 1; bounding box: 71×94×69 Å